Protein AF-A0A969GDF9-F1 (afdb_monomer_lite)

Structure (mmCIF, N/CA/C/O backbone):
data_AF-A0A969GDF9-F1
#
_entry.id   AF-A0A969GDF9-F1
#
loop_
_atom_site.group_PDB
_atom_site.id
_atom_site.type_symbol
_atom_site.label_atom_id
_atom_site.label_alt_id
_atom_site.label_comp_id
_atom_site.label_asym_id
_atom_site.label_entity_id
_atom_site.label_seq_id
_atom_site.pdbx_PDB_ins_code
_atom_site.Cartn_x
_atom_site.Cartn_y
_atom_site.Cartn_z
_atom_site.occupancy
_atom_site.B_iso_or_equiv
_atom_site.auth_seq_id
_atom_site.auth_comp_id
_atom_site.auth_asym_id
_atom_site.auth_atom_id
_atom_site.pdbx_PDB_model_num
ATOM 1 N N . MET A 1 1 ? -16.490 9.695 83.766 1.00 38.41 1 MET A N 1
ATOM 2 C CA . MET A 1 1 ? -15.112 9.305 83.399 1.00 38.41 1 MET A CA 1
ATOM 3 C C . MET A 1 1 ? -14.677 10.213 82.264 1.00 38.41 1 MET A C 1
ATOM 5 O O . MET A 1 1 ? -15.270 10.145 81.198 1.00 38.41 1 MET A O 1
ATOM 9 N N . ILE A 1 2 ? -13.749 11.129 82.536 1.00 43.16 2 ILE A N 1
ATOM 10 C CA . ILE A 1 2 ? -13.215 12.086 81.559 1.00 43.16 2 ILE A CA 1
ATOM 11 C C . ILE A 1 2 ? -12.011 11.405 80.900 1.00 43.16 2 ILE A C 1
ATOM 13 O O . ILE A 1 2 ? -11.045 11.082 81.587 1.00 43.16 2 ILE A O 1
ATOM 17 N N . GLN A 1 3 ? -12.114 11.105 79.606 1.00 41.00 3 GLN A N 1
ATOM 18 C CA . GLN A 1 3 ? -11.019 10.562 78.798 1.00 41.00 3 GLN A CA 1
ATOM 19 C C . GLN A 1 3 ? -10.090 11.714 78.377 1.00 41.00 3 GLN A C 1
ATOM 21 O O . GLN A 1 3 ? -10.598 12.749 77.939 1.00 41.00 3 GLN A O 1
ATOM 26 N N . PRO A 1 4 ? -8.759 11.576 78.508 1.00 47.50 4 PRO A N 1
ATOM 27 C CA . PRO A 1 4 ? -7.824 12.619 78.110 1.00 47.50 4 PRO A CA 1
ATOM 28 C C . PRO A 1 4 ? -7.712 12.682 76.580 1.00 47.50 4 PRO A C 1
ATOM 30 O O . PRO A 1 4 ? -7.493 11.668 75.916 1.00 47.50 4 PRO A O 1
ATOM 33 N N . GLU A 1 5 ? -7.850 13.884 76.019 1.00 49.06 5 GLU A N 1
ATOM 34 C CA . GLU A 1 5 ? -7.567 14.149 74.607 1.00 49.06 5 GLU A CA 1
ATOM 35 C C . GLU A 1 5 ? -6.077 13.876 74.332 1.00 49.06 5 GLU A C 1
ATOM 37 O O . GLU A 1 5 ? -5.192 14.432 74.989 1.00 49.06 5 GLU A O 1
ATOM 42 N N . ASN A 1 6 ? -5.769 13.001 73.373 1.00 48.66 6 ASN A N 1
ATOM 43 C CA . ASN A 1 6 ? -4.399 12.853 72.897 1.00 48.66 6 ASN A CA 1
ATOM 44 C C . ASN A 1 6 ? -4.116 14.012 71.924 1.00 48.66 6 ASN A C 1
ATOM 46 O O . ASN A 1 6 ? -4.768 14.164 70.892 1.00 48.66 6 ASN A O 1
ATOM 50 N N . LYS A 1 7 ? -3.149 14.861 72.271 1.00 50.88 7 LYS A N 1
ATOM 51 C CA . LYS A 1 7 ? -2.526 15.827 71.360 1.00 50.88 7 LYS A CA 1
ATOM 52 C C . LYS A 1 7 ? -1.247 15.200 70.807 1.00 50.88 7 LYS A C 1
ATOM 54 O O . LYS A 1 7 ? -0.157 15.556 71.233 1.00 50.88 7 LYS A O 1
ATOM 59 N N . SER A 1 8 ? -1.366 14.217 69.910 1.00 53.34 8 SER A N 1
ATOM 60 C CA . SER A 1 8 ? -0.190 13.547 69.315 1.00 53.34 8 SER A CA 1
ATOM 61 C C . SER A 1 8 ? -0.180 13.530 67.774 1.00 53.34 8 SER A C 1
ATOM 63 O O . SER A 1 8 ? 0.875 13.372 67.161 1.00 53.34 8 SER A O 1
ATOM 65 N N . GLY A 1 9 ? -1.316 13.797 67.115 1.00 52.69 9 GLY A N 1
ATOM 66 C CA . GLY A 1 9 ? -1.404 13.832 65.643 1.00 52.69 9 GLY A CA 1
ATOM 67 C C . GLY A 1 9 ? -0.954 15.145 64.983 1.00 52.69 9 GLY A C 1
ATOM 68 O O . GLY A 1 9 ? -0.494 15.136 63.841 1.00 52.69 9 GLY A O 1
ATOM 69 N N . ALA A 1 10 ? -1.045 16.277 65.690 1.00 55.59 10 ALA A N 1
ATOM 70 C CA . ALA A 1 10 ? -0.772 17.600 65.116 1.00 55.59 10 ALA A CA 1
ATOM 71 C C . ALA A 1 10 ? 0.733 17.887 64.932 1.00 55.59 10 ALA A C 1
ATOM 73 O O . ALA A 1 10 ? 1.132 18.500 63.945 1.00 55.59 10 ALA A O 1
ATOM 74 N N . THR A 1 11 ? 1.581 17.400 65.840 1.00 61.00 11 THR A N 1
ATOM 75 C CA . THR A 1 11 ? 3.044 17.562 65.774 1.00 61.00 11 THR A CA 1
ATOM 76 C C . THR A 1 11 ? 3.678 16.646 64.730 1.00 61.00 11 THR A C 1
ATOM 78 O O . THR A 1 11 ? 4.505 17.101 63.946 1.00 61.00 11 THR A O 1
ATOM 81 N N . THR A 1 12 ? 3.243 15.387 64.645 1.00 62.44 12 THR A N 1
ATOM 82 C CA . THR A 1 12 ? 3.750 14.414 63.658 1.00 62.44 12 THR A CA 1
ATOM 83 C C . THR A 1 12 ? 3.398 14.817 62.222 1.00 62.44 12 THR A C 1
ATOM 85 O O . THR A 1 12 ? 4.244 14.748 61.334 1.00 62.44 12 THR A O 1
ATOM 88 N N . THR A 1 13 ? 2.182 15.327 61.997 1.00 69.75 13 THR A N 1
ATOM 89 C CA . THR A 1 13 ? 1.747 15.820 60.678 1.00 69.75 13 THR A CA 1
ATOM 90 C C . THR A 1 13 ? 2.538 17.060 60.245 1.00 69.75 13 THR A C 1
ATOM 92 O O . THR A 1 13 ? 2.958 17.149 59.093 1.00 69.75 13 THR A O 1
ATOM 95 N N . GLY A 1 14 ? 2.818 17.985 61.172 1.00 73.75 14 GLY A N 1
ATOM 96 C CA . GLY A 1 14 ? 3.661 19.155 60.898 1.00 73.75 14 GLY A CA 1
ATOM 97 C C . GLY A 1 14 ? 5.105 18.788 60.536 1.00 73.75 14 GLY A C 1
ATOM 98 O O . GLY A 1 14 ? 5.677 19.382 59.624 1.00 73.75 14 GLY A O 1
ATOM 99 N N . ILE A 1 15 ? 5.673 17.767 61.188 1.00 79.62 15 ILE A N 1
ATOM 100 C CA . ILE A 1 15 ? 7.020 17.261 60.879 1.00 79.62 15 ILE A CA 1
ATOM 101 C C . ILE A 1 15 ? 7.059 16.637 59.478 1.00 79.62 15 ILE A C 1
ATOM 103 O O . ILE A 1 15 ? 7.968 16.939 58.710 1.00 79.62 15 ILE A O 1
ATOM 107 N N . ILE A 1 16 ? 6.066 15.821 59.109 1.00 80.50 16 ILE A N 1
ATOM 108 C CA . ILE A 1 16 ? 6.015 15.175 57.786 1.00 80.50 16 ILE A CA 1
ATOM 109 C C . ILE A 1 16 ? 5.912 16.222 56.670 1.00 80.50 16 ILE A C 1
ATOM 111 O O . ILE A 1 16 ? 6.659 16.144 55.698 1.00 80.50 16 ILE A O 1
ATOM 115 N N . ILE A 1 17 ? 5.048 17.230 56.824 1.00 82.94 17 ILE A N 1
ATOM 116 C CA . ILE A 1 17 ? 4.904 18.317 55.842 1.00 82.94 17 ILE A CA 1
ATOM 117 C C . ILE A 1 17 ? 6.200 19.132 55.739 1.00 82.94 17 ILE A C 1
ATOM 119 O O . ILE A 1 17 ? 6.632 19.452 54.632 1.00 82.94 17 ILE A O 1
ATOM 123 N N . GLY A 1 18 ? 6.854 19.416 56.870 1.00 83.50 18 GLY A N 1
ATOM 124 C CA . GLY A 1 18 ? 8.144 20.107 56.893 1.00 83.50 18 GLY A CA 1
ATOM 125 C C . GLY A 1 18 ? 9.244 19.335 56.159 1.00 83.50 18 GLY A C 1
ATOM 126 O O . GLY A 1 18 ? 9.974 19.918 55.360 1.00 83.50 18 GLY A O 1
ATOM 127 N N . VAL A 1 19 ? 9.326 18.017 56.364 1.00 86.94 19 VAL A N 1
ATOM 128 C CA . VAL A 1 19 ? 10.293 17.148 55.672 1.00 86.94 19 VAL A CA 1
ATOM 129 C C . VAL A 1 19 ? 9.993 17.067 54.174 1.00 86.94 19 VAL A C 1
ATOM 131 O O . VAL A 1 19 ? 10.916 17.155 53.369 1.00 86.94 19 VAL A O 1
ATOM 134 N N . LEU A 1 20 ? 8.720 16.959 53.781 1.00 86.81 20 LEU A N 1
ATOM 135 C CA . LEU A 1 20 ? 8.323 16.879 52.371 1.00 86.81 20 LEU A CA 1
ATOM 136 C C . LEU A 1 20 ? 8.603 18.191 51.619 1.00 86.81 20 LEU A C 1
ATOM 138 O O . LEU A 1 20 ? 9.094 18.171 50.490 1.00 86.81 20 LEU A O 1
ATOM 142 N N . ALA A 1 21 ? 8.344 19.335 52.261 1.00 86.62 21 ALA A N 1
ATOM 143 C CA . ALA A 1 21 ? 8.657 20.653 51.715 1.00 86.62 21 ALA A CA 1
ATOM 144 C C . ALA A 1 21 ? 10.172 20.866 51.574 1.00 86.62 21 ALA A C 1
ATOM 146 O O . ALA A 1 21 ? 10.637 21.381 50.557 1.00 86.62 21 ALA A O 1
ATOM 147 N N . LEU A 1 22 ? 10.953 20.415 52.560 1.00 88.19 22 LEU A N 1
ATOM 148 C CA . LEU A 1 22 ? 12.411 20.501 52.523 1.00 88.19 22 LEU A CA 1
ATOM 149 C C . LEU A 1 22 ? 13.003 19.593 51.435 1.00 88.19 22 LEU A C 1
ATOM 151 O O . LEU A 1 22 ? 13.878 20.034 50.694 1.00 88.19 22 LEU A O 1
ATOM 155 N N . LEU A 1 23 ? 12.477 18.374 51.272 1.00 89.81 23 LEU A N 1
ATOM 156 C CA . LEU A 1 23 ? 12.858 17.461 50.189 1.00 89.81 23 LEU A CA 1
ATOM 157 C C . LEU A 1 23 ? 12.582 18.084 48.811 1.00 89.81 23 LEU A C 1
ATOM 159 O O . LEU A 1 23 ? 13.445 18.056 47.938 1.00 89.81 23 LEU A O 1
ATOM 163 N N . CYS A 1 24 ? 11.411 18.704 48.638 1.00 88.19 24 CYS A N 1
ATOM 164 C CA . CYS A 1 24 ? 11.040 19.388 47.401 1.00 88.19 24 CYS A CA 1
ATOM 165 C C . CYS A 1 24 ? 12.004 20.543 47.075 1.00 88.19 24 CYS A C 1
ATOM 167 O O . CYS A 1 24 ? 12.513 20.626 45.957 1.00 88.19 24 CYS A O 1
ATOM 169 N N . CYS A 1 25 ? 12.341 21.380 48.065 1.00 85.94 25 CYS A N 1
ATOM 170 C CA . CYS A 1 25 ? 13.329 22.450 47.896 1.00 85.94 25 CYS A CA 1
ATOM 171 C C . CYS A 1 25 ? 14.707 21.916 47.482 1.00 85.94 25 CYS A C 1
ATOM 173 O O . CYS A 1 25 ? 15.340 22.480 46.590 1.00 85.94 25 CYS A O 1
ATOM 175 N N . VAL A 1 26 ? 15.164 20.815 48.084 1.00 90.62 26 VAL A N 1
ATOM 176 C CA . VAL A 1 26 ? 16.453 20.200 47.732 1.00 90.62 26 VAL A CA 1
ATOM 177 C C . VAL A 1 26 ? 16.438 19.664 46.296 1.00 90.62 26 VAL A C 1
ATOM 179 O O . VAL A 1 26 ? 17.403 19.875 45.563 1.00 90.62 26 VAL A O 1
ATOM 182 N N . CYS A 1 27 ? 15.340 19.044 45.851 1.00 88.12 27 CYS A N 1
ATOM 183 C CA . CYS A 1 27 ? 15.199 18.568 44.4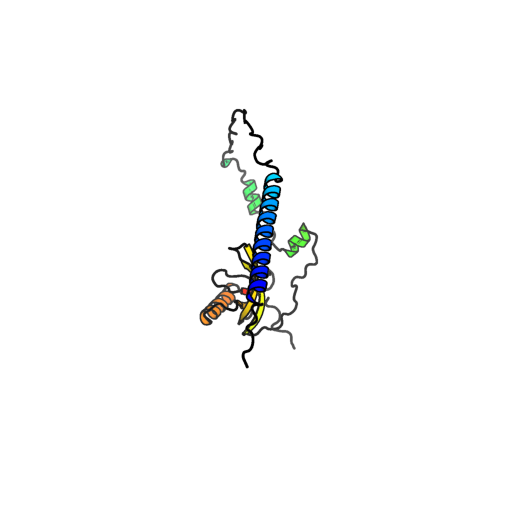72 1.00 88.12 27 CYS A CA 1
ATOM 184 C C . CYS A 1 27 ? 15.237 19.712 43.446 1.00 88.12 27 CYS A C 1
ATOM 186 O O . CYS A 1 27 ? 15.916 19.593 42.428 1.00 88.12 27 CYS A O 1
ATOM 188 N N . VAL A 1 28 ? 14.559 20.833 43.720 1.00 90.31 28 VAL A N 1
ATOM 189 C CA . VAL A 1 28 ? 14.556 22.003 42.823 1.00 90.31 28 VAL A CA 1
ATOM 190 C C . VAL A 1 28 ? 15.956 22.612 42.708 1.00 90.31 28 VAL A C 1
ATOM 192 O O . VAL A 1 28 ? 16.403 22.922 41.604 1.00 90.31 28 VAL A O 1
ATOM 195 N N . ILE A 1 29 ? 16.684 22.724 43.824 1.00 91.19 29 ILE A N 1
ATOM 196 C CA . ILE A 1 29 ? 18.057 23.248 43.830 1.00 91.19 29 ILE A CA 1
ATOM 197 C C . ILE A 1 29 ? 19.008 22.304 43.079 1.00 91.19 29 ILE A C 1
ATOM 199 O O . ILE A 1 29 ? 19.836 22.772 42.300 1.00 91.19 29 ILE A O 1
ATOM 203 N N . ALA A 1 30 ? 18.872 20.986 43.259 1.00 90.12 30 ALA A N 1
ATOM 204 C CA . ALA A 1 30 ? 19.706 20.000 42.573 1.00 90.12 30 ALA A CA 1
ATOM 205 C C . ALA A 1 30 ? 19.499 20.016 41.050 1.00 90.12 30 ALA A C 1
ATOM 207 O O . ALA A 1 30 ? 20.474 20.004 40.299 1.00 90.12 30 ALA A O 1
ATOM 208 N N . LEU A 1 31 ? 18.246 20.100 40.588 1.00 91.38 31 LEU A N 1
ATOM 209 C CA . LEU A 1 31 ? 17.929 20.208 39.160 1.00 91.38 31 LEU A CA 1
ATOM 210 C C . LEU A 1 31 ? 18.413 21.537 38.566 1.00 91.38 31 LEU A C 1
ATOM 212 O O . LEU A 1 31 ? 18.965 21.547 37.467 1.00 91.38 31 LEU A O 1
ATOM 216 N N . GLY A 1 32 ? 18.274 22.643 39.305 1.00 89.25 32 GLY A N 1
ATOM 217 C CA . GLY A 1 32 ? 18.794 23.950 38.895 1.00 89.25 32 GLY A CA 1
ATOM 218 C C . GLY A 1 32 ? 20.320 23.967 38.776 1.00 89.25 32 GLY A C 1
ATOM 219 O O . GLY A 1 32 ? 20.854 24.446 37.777 1.00 89.25 32 GLY A O 1
ATOM 220 N N . ALA A 1 33 ? 21.027 23.383 39.748 1.00 89.50 33 ALA A N 1
ATOM 221 C CA . ALA A 1 33 ? 22.481 23.255 39.708 1.00 89.50 33 ALA A CA 1
ATOM 222 C C . ALA A 1 33 ? 22.939 22.349 38.554 1.00 89.50 33 ALA A C 1
ATOM 224 O O . ALA A 1 33 ? 23.843 22.724 37.813 1.00 89.50 33 ALA A O 1
ATOM 225 N N . ALA A 1 34 ? 22.285 21.201 38.343 1.00 87.56 34 ALA A N 1
ATOM 226 C CA . ALA A 1 34 ? 22.601 20.297 37.237 1.00 87.56 34 ALA A CA 1
ATOM 227 C C . ALA A 1 34 ? 22.385 20.956 35.862 1.00 87.56 34 ALA A C 1
ATOM 229 O O . ALA A 1 34 ? 23.242 20.842 34.987 1.00 87.56 34 ALA A O 1
ATOM 230 N N . GLY A 1 35 ? 21.283 21.696 35.688 1.00 87.44 35 GLY A N 1
ATOM 231 C CA . GLY A 1 35 ? 21.009 22.455 34.466 1.00 87.44 35 GLY A CA 1
ATOM 232 C C . GLY A 1 35 ? 22.012 23.588 34.226 1.00 87.44 35 GLY A C 1
ATOM 233 O O . GLY A 1 35 ? 22.454 23.782 33.096 1.00 87.44 35 GLY A O 1
ATOM 234 N N . TYR A 1 36 ? 22.429 24.294 35.283 1.00 87.50 36 TYR A N 1
ATOM 235 C CA . TYR A 1 36 ? 23.453 25.338 35.188 1.00 87.50 36 TYR A CA 1
ATOM 236 C C . TYR A 1 36 ? 24.818 24.766 34.791 1.00 87.50 36 TYR A C 1
ATOM 238 O O . TYR A 1 36 ? 25.464 25.297 33.890 1.00 87.50 36 TYR A O 1
ATOM 246 N N . ILE A 1 37 ? 25.229 23.646 35.398 1.00 86.06 37 ILE A N 1
ATOM 247 C CA . ILE A 1 37 ? 26.464 22.955 35.013 1.00 86.06 37 ILE A CA 1
ATOM 248 C C . ILE A 1 37 ? 26.387 22.524 33.547 1.00 86.06 37 ILE A C 1
ATOM 250 O O . ILE A 1 37 ? 27.295 22.854 32.788 1.00 86.06 37 ILE A O 1
ATOM 254 N N . PHE A 1 38 ? 25.280 21.904 33.120 1.00 83.69 38 PHE A N 1
ATOM 255 C CA . PHE A 1 38 ? 25.080 21.504 31.726 1.00 83.69 38 PHE A CA 1
ATOM 256 C C . PHE A 1 38 ? 25.201 22.691 30.760 1.00 83.69 38 PHE A C 1
ATOM 258 O O . PHE A 1 38 ? 25.940 22.603 29.785 1.00 83.69 38 PHE A O 1
ATOM 265 N N . TYR A 1 39 ? 24.568 23.827 31.074 1.00 79.88 39 TYR A N 1
ATOM 266 C CA . TYR A 1 39 ? 24.667 25.058 30.283 1.00 79.88 39 TYR A CA 1
ATOM 267 C C . TYR A 1 39 ? 26.110 25.569 30.163 1.00 79.88 39 TYR A C 1
ATOM 269 O O . TYR A 1 39 ? 26.531 25.960 29.079 1.00 79.88 39 TYR A O 1
ATOM 277 N N . THR A 1 40 ? 26.889 25.527 31.248 1.00 78.75 40 THR A N 1
ATOM 278 C CA . THR A 1 40 ? 28.294 25.971 31.226 1.00 78.75 40 THR A CA 1
ATOM 279 C C . THR A 1 40 ? 29.248 24.991 30.539 1.00 78.75 40 THR A C 1
ATOM 281 O O . THR A 1 40 ? 30.328 25.398 30.121 1.00 78.75 40 THR A O 1
ATOM 284 N N . THR A 1 41 ? 28.875 23.712 30.418 1.00 72.69 41 THR A N 1
ATOM 285 C CA . THR A 1 41 ? 29.701 22.675 29.777 1.00 72.69 41 THR A CA 1
ATOM 286 C C . THR A 1 41 ? 29.419 22.485 28.289 1.00 72.69 41 THR A C 1
ATOM 288 O O . THR A 1 41 ? 30.169 21.759 27.642 1.00 72.69 41 THR A O 1
ATOM 291 N N . ILE A 1 42 ? 28.368 23.101 27.732 1.00 69.50 42 ILE A N 1
ATOM 292 C CA . ILE A 1 42 ? 28.157 23.108 26.278 1.00 69.50 42 ILE A CA 1
ATOM 293 C C . ILE A 1 42 ? 29.236 24.011 25.658 1.00 69.50 42 ILE A C 1
ATOM 295 O O . ILE A 1 42 ? 29.256 25.209 25.946 1.00 69.50 42 ILE A O 1
ATOM 299 N N . PRO A 1 43 ? 30.127 23.480 24.801 1.00 62.94 43 PRO A N 1
ATOM 300 C CA . PRO A 1 43 ? 31.089 24.296 24.078 1.00 62.94 43 PRO A CA 1
ATOM 301 C C . PRO A 1 43 ? 30.330 25.253 23.159 1.00 62.94 43 PRO A C 1
ATOM 303 O O . PRO A 1 43 ? 29.581 24.830 22.278 1.00 62.94 43 PRO A O 1
ATOM 306 N N . SER A 1 44 ? 30.508 26.557 23.347 1.00 61.28 44 SER A N 1
ATOM 307 C CA . SER A 1 44 ? 30.002 27.585 22.436 1.00 61.28 44 SER A CA 1
ATOM 308 C C . SER A 1 44 ? 30.873 27.674 21.174 1.00 61.28 44 SER A C 1
ATOM 310 O O . SER A 1 44 ? 31.350 28.745 20.815 1.00 61.28 44 SER A O 1
ATOM 312 N N . ASP A 1 45 ? 31.093 26.546 20.496 1.00 56.69 45 ASP A N 1
ATOM 313 C CA . ASP A 1 45 ? 31.903 26.467 19.269 1.00 56.69 45 ASP A CA 1
ATOM 314 C C . ASP A 1 45 ? 31.140 26.938 18.015 1.00 56.69 45 ASP A C 1
ATOM 316 O O . ASP A 1 45 ? 31.685 26.960 16.916 1.00 56.69 45 ASP A O 1
ATOM 320 N N . ILE A 1 46 ? 29.880 27.368 18.157 1.00 55.94 46 ILE A N 1
ATOM 321 C CA . ILE A 1 46 ? 29.034 27.801 17.028 1.00 55.94 46 ILE A CA 1
ATOM 322 C C . ILE A 1 46 ? 29.241 29.292 16.681 1.00 55.94 46 ILE A C 1
ATOM 324 O O . ILE A 1 46 ? 28.821 29.748 15.621 1.00 55.94 46 ILE A O 1
ATOM 328 N N . THR A 1 47 ? 29.915 30.083 17.524 1.00 55.41 47 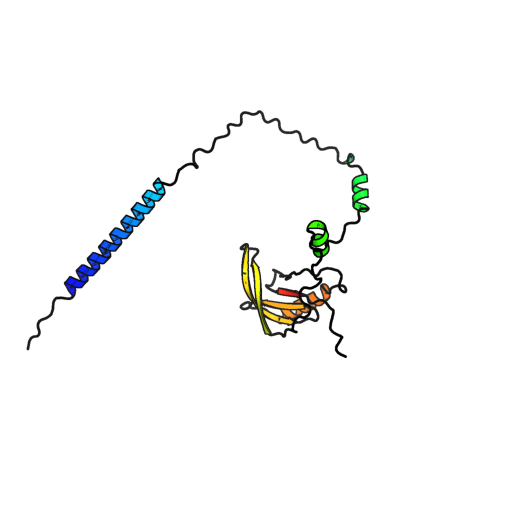THR A N 1
ATOM 329 C CA . THR A 1 47 ? 30.119 31.527 17.277 1.00 55.41 47 THR A CA 1
ATOM 330 C C . THR A 1 47 ? 31.418 31.879 16.552 1.00 55.41 47 THR A C 1
ATOM 332 O O . THR A 1 47 ? 31.577 33.027 16.149 1.00 55.41 47 THR A O 1
ATOM 335 N N . ASN A 1 48 ? 32.316 30.917 16.315 1.00 61.06 48 ASN A N 1
ATOM 336 C CA . ASN A 1 48 ? 33.537 31.117 15.524 1.00 61.06 48 ASN A CA 1
ATOM 337 C C . ASN A 1 48 ? 33.458 30.388 14.178 1.00 61.06 48 ASN A C 1
ATOM 339 O O . ASN A 1 48 ? 34.352 29.628 13.808 1.00 61.06 48 ASN A O 1
ATOM 343 N N . LEU A 1 49 ? 32.380 30.620 13.427 1.00 64.94 49 LEU A N 1
ATOM 344 C CA . LEU A 1 49 ? 32.380 30.278 12.009 1.00 64.94 49 LEU A CA 1
ATOM 345 C C . LEU A 1 49 ? 33.435 31.151 11.312 1.00 64.94 49 LEU A C 1
ATOM 347 O O . LEU A 1 49 ? 33.431 32.369 11.516 1.00 64.94 49 LEU A O 1
ATOM 351 N N . PRO A 1 50 ? 34.342 30.577 10.504 1.00 63.53 50 PRO A N 1
ATOM 352 C CA . PRO A 1 50 ? 35.239 31.381 9.695 1.00 63.53 50 PRO A CA 1
ATOM 353 C C . PRO A 1 50 ? 34.392 32.259 8.772 1.00 63.53 50 PRO A C 1
ATOM 355 O O . PRO A 1 50 ? 33.651 31.767 7.921 1.00 63.53 50 PRO A O 1
ATOM 358 N N . VAL A 1 51 ? 34.486 33.573 8.960 1.00 62.97 51 VAL A N 1
ATOM 359 C CA . VAL A 1 51 ? 33.976 34.535 7.988 1.00 62.97 51 VAL A CA 1
ATOM 360 C C . VAL A 1 51 ? 34.895 34.436 6.777 1.00 62.97 51 VAL A C 1
ATOM 362 O O . VAL A 1 51 ? 36.055 34.845 6.830 1.00 62.97 51 VAL A O 1
ATOM 365 N N . PHE A 1 52 ? 34.396 33.839 5.698 1.00 60.12 52 PHE A N 1
ATOM 366 C CA . PHE A 1 52 ? 35.060 33.884 4.404 1.00 60.12 52 PHE A CA 1
ATOM 367 C C . PHE A 1 52 ? 34.964 35.316 3.875 1.00 60.12 52 PHE A C 1
ATOM 369 O O . PHE A 1 52 ? 33.932 35.732 3.356 1.00 60.12 52 PHE A O 1
ATOM 376 N N . THR A 1 53 ? 36.029 36.095 4.043 1.00 62.56 53 THR A N 1
ATOM 377 C CA . THR A 1 53 ? 36.171 37.376 3.349 1.00 62.56 53 THR A CA 1
ATOM 378 C C . THR A 1 53 ? 36.542 37.081 1.898 1.00 62.56 53 THR A C 1
ATOM 380 O O . THR A 1 53 ? 37.717 36.929 1.561 1.00 62.56 53 THR A O 1
ATOM 383 N N . GLU A 1 54 ? 35.532 36.949 1.042 1.00 63.06 54 GLU A N 1
ATOM 384 C CA . GLU A 1 54 ? 35.694 36.785 -0.401 1.00 63.06 54 GLU A CA 1
ATOM 385 C C . GLU A 1 54 ? 36.327 38.057 -0.985 1.00 63.06 54 GLU A C 1
ATOM 387 O O . GLU A 1 54 ? 35.703 39.112 -1.070 1.00 63.06 54 GLU A O 1
ATOM 392 N N . THR A 1 55 ? 37.617 37.973 -1.316 1.00 63.91 55 THR A N 1
ATOM 393 C CA . THR A 1 55 ? 38.363 39.032 -2.015 1.00 63.91 55 THR A CA 1
ATOM 394 C C . THR A 1 55 ? 38.765 38.525 -3.396 1.00 63.91 55 THR A C 1
ATOM 396 O O . THR A 1 55 ? 39.938 38.552 -3.761 1.00 63.91 55 THR A O 1
ATOM 399 N N . GLU A 1 56 ? 37.802 38.008 -4.156 1.00 68.06 56 GLU A N 1
ATOM 400 C CA . GLU A 1 56 ? 38.014 37.616 -5.548 1.00 68.06 56 GLU A CA 1
ATOM 401 C C . GLU A 1 56 ? 37.090 38.456 -6.442 1.00 68.06 56 GLU A C 1
ATOM 403 O O . GLU A 1 56 ? 35.907 38.603 -6.130 1.00 68.06 56 GLU A O 1
ATOM 408 N N . PRO A 1 57 ? 37.602 39.101 -7.507 1.00 63.00 57 PRO A N 1
ATOM 409 C CA . PRO A 1 57 ? 36.745 39.829 -8.427 1.00 63.00 57 PRO A CA 1
ATOM 410 C C . PRO A 1 57 ? 35.766 38.848 -9.076 1.00 63.00 57 PRO A C 1
ATOM 412 O O . PRO A 1 57 ? 36.183 37.875 -9.698 1.00 63.00 57 PRO A O 1
ATOM 415 N N . THR A 1 58 ? 34.467 39.129 -8.951 1.00 67.25 58 THR A N 1
ATOM 416 C CA . THR A 1 58 ? 33.390 38.434 -9.662 1.00 67.25 58 THR A CA 1
ATOM 417 C C . THR A 1 58 ? 33.616 38.547 -11.168 1.00 67.25 58 THR A C 1
ATOM 419 O O . THR A 1 58 ? 33.182 39.502 -11.812 1.00 67.25 58 THR A O 1
ATOM 422 N N . VAL A 1 59 ? 34.307 37.568 -11.747 1.00 68.75 59 VAL A N 1
ATOM 423 C CA . VAL A 1 59 ? 34.177 37.272 -13.169 1.00 68.75 59 VAL A CA 1
ATOM 424 C C . VAL A 1 59 ? 32.904 36.449 -13.281 1.00 68.75 59 VAL A C 1
ATOM 426 O O . VAL A 1 59 ? 32.902 35.249 -13.017 1.00 68.75 59 VAL A O 1
ATOM 429 N N . GLU A 1 60 ? 31.795 37.122 -13.579 1.00 73.31 60 GLU A N 1
ATOM 430 C CA . GLU A 1 60 ? 30.542 36.445 -13.894 1.00 73.31 60 GLU A CA 1
ATOM 431 C C . GLU A 1 60 ? 30.808 35.505 -15.080 1.00 73.31 60 GLU A C 1
ATOM 433 O O . GLU A 1 60 ? 31.292 35.966 -16.120 1.00 73.31 60 GLU A O 1
ATOM 438 N N . PRO A 1 61 ? 30.584 34.186 -14.941 1.00 68.38 61 PRO A N 1
ATOM 439 C CA . PRO A 1 61 ? 30.770 33.278 -16.055 1.00 68.38 61 PRO A CA 1
ATOM 440 C C . PRO A 1 61 ? 29.757 33.653 -17.135 1.00 68.38 61 PRO A C 1
ATOM 442 O O . PRO A 1 61 ? 28.552 33.472 -16.967 1.00 68.38 61 PRO A O 1
ATOM 445 N N . GLU A 1 62 ? 30.244 34.181 -18.256 1.00 74.56 62 GLU A N 1
ATOM 446 C CA . GLU A 1 62 ? 29.408 34.408 -19.426 1.00 74.56 62 GLU A CA 1
ATOM 447 C C . GLU A 1 62 ? 28.913 33.043 -19.924 1.00 74.56 62 GLU A C 1
ATOM 449 O O . GLU A 1 62 ? 29.675 32.222 -20.443 1.00 74.56 62 GLU A O 1
ATOM 454 N N . ILE A 1 63 ? 27.622 32.763 -19.718 1.00 73.19 63 ILE A N 1
ATOM 455 C CA . ILE A 1 63 ? 26.988 31.544 -20.218 1.00 73.19 63 ILE A CA 1
ATOM 456 C C . ILE A 1 63 ? 26.844 31.685 -21.735 1.00 73.19 63 ILE A C 1
ATOM 458 O O . ILE A 1 63 ? 25.836 32.183 -22.242 1.00 73.19 63 ILE A O 1
ATOM 462 N N . ILE A 1 64 ? 27.848 31.212 -22.472 1.00 74.69 64 ILE A N 1
ATOM 463 C CA . ILE A 1 64 ? 27.777 31.077 -23.927 1.00 74.69 64 ILE A CA 1
ATOM 464 C C . ILE A 1 64 ? 26.779 29.958 -24.244 1.00 74.69 64 ILE A C 1
ATOM 466 O O . ILE A 1 64 ? 27.111 28.772 -24.253 1.00 74.69 64 ILE A O 1
ATOM 470 N N . ARG A 1 65 ? 25.521 30.330 -24.499 1.00 69.00 65 ARG A N 1
ATOM 471 C CA . ARG A 1 65 ? 24.532 29.416 -25.078 1.00 69.00 65 ARG A CA 1
ATOM 472 C C . ARG A 1 65 ? 24.764 29.359 -26.581 1.00 69.00 65 ARG A C 1
ATOM 474 O O . ARG A 1 65 ? 24.596 30.363 -27.269 1.00 69.00 65 ARG A O 1
ATOM 481 N N . LEU A 1 66 ? 25.139 28.184 -27.082 1.00 69.38 66 LEU A N 1
ATOM 482 C CA . LEU A 1 66 ? 25.155 27.930 -28.518 1.00 69.38 66 LEU A CA 1
ATOM 483 C C . LEU A 1 66 ? 23.760 28.230 -29.108 1.00 69.38 66 LEU A C 1
ATOM 485 O O . LEU A 1 66 ? 22.754 27.937 -28.451 1.00 69.38 66 LEU A O 1
ATOM 489 N N . PRO A 1 67 ? 23.670 28.811 -30.320 1.00 71.12 67 PRO A N 1
ATOM 490 C CA . PRO A 1 67 ? 22.396 28.997 -31.007 1.00 71.12 67 PRO A CA 1
ATOM 491 C C . PRO A 1 67 ? 21.642 27.664 -31.093 1.00 71.12 67 PRO A C 1
ATOM 493 O O . PRO A 1 67 ? 22.256 26.634 -31.381 1.00 71.12 67 PRO A O 1
ATOM 496 N N . VAL A 1 68 ? 20.324 27.676 -30.865 1.00 62.06 68 VAL A N 1
ATOM 497 C CA . VAL A 1 68 ? 19.469 26.470 -30.911 1.00 62.06 68 VAL A CA 1
ATOM 498 C C . VAL A 1 68 ? 19.585 25.740 -32.263 1.00 62.06 68 VAL A C 1
ATOM 500 O O . VAL A 1 68 ? 19.476 24.522 -32.319 1.00 62.06 68 VAL A O 1
ATOM 503 N N . ASP A 1 69 ? 19.938 26.441 -33.339 1.00 59.81 69 ASP A N 1
ATOM 504 C CA . ASP A 1 69 ? 20.147 25.848 -34.668 1.00 59.81 69 ASP A CA 1
ATOM 505 C C . ASP A 1 69 ? 21.440 25.016 -34.813 1.00 59.81 69 ASP A C 1
ATOM 507 O O . ASP A 1 69 ? 21.696 24.454 -35.874 1.00 59.81 69 ASP A O 1
ATOM 511 N N . SER A 1 70 ? 22.270 24.910 -33.766 1.00 58.59 70 SER A N 1
ATOM 512 C CA . SER A 1 70 ? 23.474 24.060 -33.762 1.00 58.59 70 SER A CA 1
ATOM 513 C C . SER A 1 70 ? 23.230 22.633 -33.250 1.00 58.59 70 SER A C 1
ATOM 515 O O . SER A 1 70 ? 24.146 21.806 -33.276 1.00 58.59 70 SER A O 1
ATOM 517 N N . PHE A 1 71 ? 22.006 22.306 -32.814 1.00 60.88 71 PHE A N 1
ATOM 518 C CA . PHE A 1 71 ? 21.637 20.930 -32.494 1.00 60.88 71 PHE A CA 1
ATOM 519 C C . PHE A 1 71 ? 21.428 20.152 -33.793 1.00 60.88 71 PHE A C 1
ATOM 521 O O . PHE A 1 71 ? 20.502 20.401 -34.558 1.00 60.88 71 PHE A O 1
ATOM 528 N N . SER A 1 72 ? 22.315 19.194 -34.043 1.00 65.88 72 SER A N 1
ATOM 529 C CA . SER A 1 72 ? 22.183 18.272 -35.163 1.00 65.88 72 SER A CA 1
ATOM 530 C C . SER A 1 72 ? 20.877 17.468 -35.048 1.00 65.88 72 SER A C 1
ATOM 532 O O . SER A 1 72 ? 20.607 16.874 -33.999 1.00 65.88 72 SER A O 1
ATOM 534 N N . ASN A 1 73 ? 20.089 17.395 -36.129 1.00 73.38 73 ASN A N 1
ATOM 535 C CA . ASN A 1 73 ? 18.866 16.573 -36.214 1.00 73.38 73 ASN A CA 1
ATOM 536 C C . ASN A 1 73 ? 19.118 15.077 -35.932 1.00 73.38 73 ASN A C 1
ATOM 538 O O . ASN A 1 73 ? 18.175 14.326 -35.684 1.00 73.38 73 ASN A O 1
ATOM 542 N N . GLU A 1 74 ? 20.384 14.661 -35.925 1.00 78.88 74 GLU A N 1
ATOM 543 C CA . GLU A 1 74 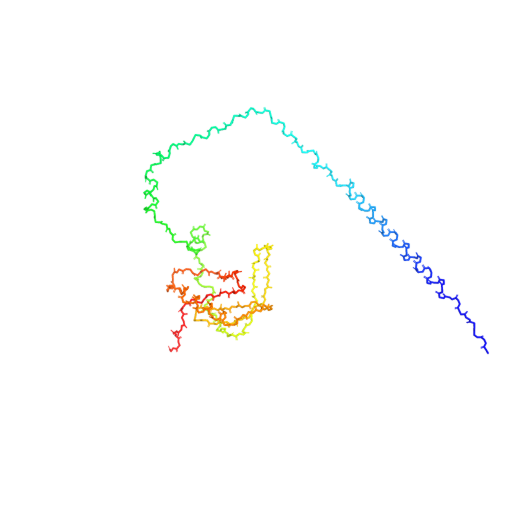? 20.860 13.324 -35.572 1.00 78.88 74 GLU A CA 1
ATOM 544 C C . GLU A 1 74 ? 20.391 12.883 -34.178 1.00 78.88 74 GLU A C 1
ATOM 546 O O . GLU A 1 74 ? 19.892 11.772 -34.023 1.00 78.88 74 GLU A O 1
ATOM 551 N N . THR A 1 75 ? 20.450 13.754 -33.161 1.00 83.38 75 THR A N 1
ATOM 552 C CA . THR A 1 75 ? 19.973 13.401 -31.808 1.00 83.38 75 THR A CA 1
ATOM 553 C C . THR A 1 75 ? 18.474 13.103 -31.817 1.00 83.38 75 THR A C 1
ATOM 555 O O . THR A 1 75 ? 18.018 12.164 -31.165 1.00 83.38 75 THR A O 1
ATOM 558 N N . LEU A 1 76 ? 17.700 13.876 -32.586 1.00 83.12 76 LEU A N 1
ATOM 559 C CA . LEU A 1 76 ? 16.256 13.686 -32.705 1.00 83.12 76 LEU A CA 1
ATOM 560 C C . LEU A 1 76 ? 15.930 12.379 -33.445 1.00 83.12 76 LEU A C 1
ATOM 562 O O . LEU A 1 76 ? 15.062 11.629 -33.004 1.00 83.12 76 LEU A O 1
ATOM 566 N N . GLN A 1 77 ? 16.660 12.072 -34.522 1.00 86.81 77 GLN A N 1
ATOM 567 C CA . GLN A 1 77 ? 16.521 10.809 -35.254 1.00 86.81 77 GLN A CA 1
ATOM 568 C C . GLN A 1 77 ? 16.881 9.598 -34.390 1.00 86.81 77 GLN A C 1
ATOM 570 O O . GLN A 1 77 ? 16.157 8.602 -34.407 1.00 86.81 77 GLN A O 1
ATOM 575 N N . VAL A 1 78 ? 17.946 9.683 -33.589 1.00 89.00 78 VAL A N 1
ATOM 576 C CA . VAL A 1 78 ? 18.317 8.621 -32.643 1.00 89.00 78 VAL A CA 1
ATOM 577 C C . VAL A 1 78 ? 17.209 8.409 -31.616 1.00 89.00 78 VAL A C 1
ATOM 579 O O . VAL A 1 78 ? 16.809 7.272 -31.393 1.00 89.00 78 VAL A O 1
ATOM 582 N N . LEU A 1 79 ? 16.649 9.472 -31.032 1.00 87.88 79 LEU A N 1
ATOM 583 C CA . LEU A 1 79 ? 15.550 9.337 -30.069 1.00 87.88 79 LEU A CA 1
ATOM 584 C C . LEU A 1 79 ? 14.290 8.733 -30.705 1.00 87.88 79 LEU A C 1
ATOM 586 O O . LEU A 1 79 ? 13.661 7.871 -30.098 1.00 87.88 79 LEU A O 1
ATOM 590 N N . GLN A 1 80 ? 13.955 9.133 -31.936 1.00 88.56 80 GLN A N 1
ATOM 591 C CA . GLN A 1 80 ? 12.797 8.609 -32.672 1.00 88.56 80 GLN A CA 1
ATOM 592 C C . GLN A 1 80 ? 12.950 7.141 -33.089 1.00 88.56 80 GLN A C 1
ATOM 594 O O . GLN A 1 80 ? 11.950 6.439 -33.216 1.00 88.56 80 GLN A O 1
ATOM 599 N N . THR A 1 81 ? 14.179 6.680 -33.321 1.00 91.56 81 THR A N 1
ATOM 600 C CA . THR A 1 81 ? 14.466 5.307 -33.771 1.00 91.56 81 THR A CA 1
ATOM 601 C C . THR A 1 81 ? 14.929 4.387 -32.646 1.00 91.56 81 THR A C 1
ATOM 603 O O . THR A 1 81 ? 14.967 3.169 -32.826 1.00 91.56 81 THR A O 1
ATOM 606 N N . SER A 1 82 ? 15.255 4.938 -31.472 1.00 90.44 82 SER A N 1
ATOM 607 C CA . SER A 1 82 ? 15.641 4.147 -30.310 1.00 90.44 82 SER A CA 1
ATOM 608 C C . SER A 1 82 ? 14.462 3.326 -29.794 1.00 90.44 82 SER A C 1
ATOM 610 O O . SER A 1 82 ? 13.366 3.831 -29.550 1.00 90.44 82 SER A O 1
ATOM 612 N N . ILE A 1 83 ? 14.697 2.032 -29.603 1.00 88.06 83 ILE A N 1
ATOM 613 C CA . ILE A 1 83 ? 13.732 1.144 -28.965 1.00 88.06 83 ILE A CA 1
ATOM 614 C C . ILE A 1 83 ? 13.879 1.335 -27.455 1.00 88.06 83 ILE A C 1
ATOM 616 O O . ILE A 1 83 ? 14.868 0.899 -26.863 1.00 88.06 83 ILE A O 1
ATOM 620 N N . VAL A 1 84 ? 12.900 1.997 -26.835 1.00 83.12 84 VAL A N 1
ATOM 621 C CA . VAL A 1 84 ? 12.838 2.145 -25.376 1.00 83.12 84 VAL A CA 1
ATOM 622 C C . VAL A 1 84 ? 12.299 0.843 -24.777 1.00 83.12 84 VAL A C 1
ATOM 624 O O . VAL A 1 84 ? 11.154 0.477 -25.056 1.00 83.12 84 VAL A O 1
ATOM 627 N N . PRO A 1 85 ? 13.088 0.110 -23.973 1.00 78.12 85 PRO A N 1
ATOM 628 C CA . PRO A 1 85 ? 12.613 -1.123 -23.362 1.00 78.12 85 PRO A CA 1
ATOM 629 C C . PRO A 1 85 ? 11.491 -0.840 -22.354 1.00 78.12 85 PRO A C 1
ATOM 631 O O . PRO A 1 85 ? 11.489 0.181 -21.666 1.00 78.12 85 PRO A O 1
ATOM 634 N N . VAL A 1 86 ? 10.548 -1.777 -22.242 1.00 79.50 86 VAL A N 1
ATOM 635 C CA . VAL A 1 86 ? 9.457 -1.711 -21.260 1.00 79.50 86 VAL A CA 1
ATOM 636 C C . VAL A 1 86 ? 10.041 -1.667 -19.846 1.00 79.50 86 VAL A C 1
ATOM 638 O O . VAL A 1 86 ? 10.900 -2.478 -19.499 1.00 79.50 86 VAL A O 1
ATOM 641 N N . ASN A 1 87 ? 9.550 -0.742 -19.016 1.00 82.69 87 ASN A N 1
ATOM 642 C CA . ASN A 1 87 ? 9.932 -0.621 -17.609 1.00 82.69 87 ASN A CA 1
ATOM 643 C C . ASN A 1 87 ? 9.357 -1.784 -16.780 1.00 82.69 87 ASN A C 1
ATOM 645 O O . ASN A 1 87 ? 8.367 -1.623 -16.068 1.00 82.69 87 ASN A O 1
ATOM 649 N N . ASN A 1 88 ? 9.942 -2.976 -16.909 1.00 84.19 88 ASN A N 1
ATOM 650 C CA . ASN A 1 88 ? 9.569 -4.153 -16.135 1.00 84.19 88 ASN A CA 1
ATOM 651 C C . ASN A 1 88 ? 10.526 -4.307 -14.935 1.00 84.19 88 ASN A C 1
ATOM 653 O O . ASN A 1 88 ? 11.683 -4.680 -15.132 1.00 84.19 88 ASN A O 1
ATOM 657 N N . PRO A 1 89 ? 10.069 -4.093 -13.685 1.00 84.62 89 PRO A N 1
ATOM 658 C CA . PRO A 1 89 ? 10.936 -4.137 -12.506 1.00 84.62 89 PRO A CA 1
ATOM 659 C C . PRO A 1 89 ? 11.665 -5.471 -12.307 1.00 84.62 89 PRO A C 1
ATOM 661 O O . PRO A 1 89 ? 12.778 -5.490 -11.788 1.00 84.62 89 PRO A O 1
ATOM 664 N N . ARG A 1 90 ? 11.062 -6.589 -12.729 1.00 86.56 90 ARG A N 1
ATOM 665 C CA . ARG A 1 90 ? 11.673 -7.923 -12.662 1.00 86.56 90 ARG A CA 1
ATOM 666 C C . ARG A 1 90 ? 12.845 -8.044 -13.626 1.00 86.56 90 ARG A C 1
ATOM 668 O O . ARG A 1 90 ? 13.914 -8.506 -13.238 1.00 86.56 90 ARG A O 1
ATOM 675 N N . GLU A 1 91 ? 12.640 -7.610 -14.868 1.00 88.38 91 GLU A N 1
ATOM 676 C CA . GLU A 1 91 ? 13.687 -7.594 -15.892 1.00 88.38 91 GLU A CA 1
ATOM 677 C C . GLU A 1 91 ? 14.813 -6.642 -15.489 1.00 88.38 91 GLU A C 1
ATOM 679 O O . GLU A 1 91 ? 15.977 -7.033 -15.513 1.00 88.38 91 GLU A O 1
ATOM 684 N N . LEU A 1 92 ? 14.473 -5.452 -14.990 1.00 90.06 92 LEU A N 1
ATOM 685 C CA . LEU A 1 92 ? 15.450 -4.493 -14.484 1.00 90.06 92 LEU A CA 1
ATOM 686 C C . LEU A 1 92 ? 16.243 -5.044 -13.298 1.00 90.06 92 LEU A C 1
ATOM 688 O O . LEU A 1 92 ? 17.462 -4.899 -13.260 1.00 90.06 92 LEU A O 1
ATOM 692 N N . ALA A 1 93 ? 15.588 -5.708 -12.344 1.00 91.56 93 ALA A N 1
ATOM 693 C CA . ALA A 1 93 ? 16.271 -6.325 -11.211 1.00 91.56 93 ALA A CA 1
ATOM 694 C C . ALA A 1 93 ? 17.219 -7.450 -11.654 1.00 91.56 93 ALA A C 1
ATOM 696 O O . ALA A 1 93 ? 18.305 -7.587 -11.089 1.00 91.56 93 ALA A O 1
ATOM 697 N N . CYS A 1 94 ? 16.855 -8.214 -12.686 1.00 91.62 94 CYS A N 1
ATOM 698 C CA . CYS A 1 94 ? 17.747 -9.192 -13.300 1.00 91.62 94 CYS A CA 1
ATOM 699 C C . CYS A 1 94 ? 18.937 -8.513 -13.992 1.00 91.62 94 CYS A C 1
ATOM 701 O O . CYS A 1 94 ? 20.084 -8.824 -13.678 1.00 91.62 94 CYS A O 1
ATOM 703 N N . ARG A 1 95 ? 18.677 -7.548 -14.884 1.00 90.56 95 ARG A N 1
ATOM 704 C CA . ARG A 1 95 ? 19.692 -6.901 -15.726 1.00 90.56 95 ARG A CA 1
ATOM 705 C C . ARG A 1 95 ? 20.670 -6.037 -14.937 1.00 90.56 95 ARG A C 1
ATOM 707 O O . ARG A 1 95 ? 21.862 -6.064 -15.215 1.00 90.56 95 ARG A O 1
ATOM 714 N N . LEU A 1 96 ? 20.168 -5.251 -13.988 1.00 92.81 96 LEU A N 1
ATOM 715 C CA . LEU A 1 96 ? 20.962 -4.262 -13.257 1.00 92.81 96 LEU A CA 1
ATOM 716 C C . LEU A 1 96 ? 21.515 -4.816 -11.942 1.00 92.81 96 LEU A C 1
ATOM 718 O O . LEU A 1 96 ? 22.629 -4.475 -11.560 1.00 92.81 96 LEU A O 1
ATOM 722 N N . ASN A 1 97 ? 20.758 -5.690 -11.267 1.00 92.31 97 ASN A N 1
ATOM 723 C CA . ASN A 1 97 ? 21.095 -6.169 -9.922 1.00 92.31 97 ASN A CA 1
ATOM 724 C C . ASN A 1 97 ? 21.363 -7.687 -9.858 1.00 92.31 97 ASN A C 1
ATOM 726 O O . ASN A 1 97 ? 21.559 -8.214 -8.763 1.00 92.31 97 ASN A O 1
ATOM 730 N N . GLY A 1 98 ? 21.326 -8.413 -10.984 1.00 92.88 98 GLY A N 1
ATOM 731 C CA . GLY A 1 98 ? 21.546 -9.867 -11.040 1.00 92.88 98 GLY A CA 1
ATOM 732 C C . GLY A 1 98 ? 20.440 -10.718 -10.396 1.00 92.88 98 GLY A C 1
ATOM 733 O O . GLY A 1 98 ? 20.603 -11.926 -10.225 1.00 92.88 98 GLY A O 1
ATOM 734 N N . LYS A 1 99 ? 19.304 -10.120 -10.012 1.00 92.12 99 LYS A N 1
ATOM 735 C CA . LYS A 1 99 ? 18.192 -10.800 -9.325 1.00 92.12 99 LYS A CA 1
ATOM 736 C C . LYS A 1 99 ? 17.169 -11.327 -10.333 1.00 92.12 99 LYS A C 1
ATOM 738 O O . LYS A 1 99 ? 16.119 -10.727 -10.527 1.00 92.12 99 LYS A O 1
ATOM 743 N N . CYS A 1 100 ? 17.480 -12.448 -10.980 1.00 87.00 100 CYS A N 1
ATOM 744 C CA . CYS A 1 100 ? 16.679 -12.971 -12.096 1.00 87.00 100 CYS A CA 1
ATOM 745 C C . CYS A 1 100 ? 15.536 -13.917 -11.695 1.00 87.00 100 CYS A C 1
ATOM 747 O O . CYS A 1 100 ? 14.533 -13.998 -12.395 1.00 87.00 100 CYS A O 1
ATOM 749 N N . ASN A 1 101 ? 15.634 -14.575 -10.537 1.00 88.12 101 ASN A N 1
ATOM 750 C CA . ASN A 1 101 ? 14.649 -15.562 -10.073 1.00 88.12 101 ASN A CA 1
ATOM 751 C C . ASN A 1 101 ? 13.542 -14.938 -9.214 1.00 88.12 101 ASN A C 1
ATOM 753 O O . ASN A 1 101 ? 13.172 -15.474 -8.170 1.00 88.12 101 ASN A O 1
ATOM 757 N N . ILE A 1 102 ? 13.040 -13.772 -9.608 1.00 84.31 102 ILE A N 1
ATOM 758 C CA . ILE A 1 102 ? 11.881 -13.187 -8.935 1.00 84.31 102 ILE A CA 1
ATOM 759 C C . ILE A 1 102 ? 10.654 -13.893 -9.543 1.00 84.31 102 ILE A C 1
ATOM 761 O O . ILE A 1 102 ? 10.543 -13.923 -10.773 1.00 84.31 102 ILE A O 1
ATOM 765 N N . PRO A 1 103 ? 9.728 -14.448 -8.743 1.00 79.50 103 PRO A N 1
ATOM 766 C CA . PRO A 1 103 ? 8.514 -15.097 -9.244 1.00 79.50 103 PRO A CA 1
ATOM 767 C C . PRO A 1 103 ? 7.494 -14.072 -9.738 1.00 79.50 103 PRO A C 1
ATOM 769 O O . PRO A 1 103 ? 7.376 -12.994 -9.144 1.00 79.50 103 PRO A O 1
ATOM 772 N N . GLU A 1 104 ? 6.790 -14.377 -10.837 1.00 74.75 104 GLU A N 1
ATOM 773 C CA . GLU A 1 104 ? 5.834 -13.449 -11.465 1.00 74.75 104 GLU A CA 1
ATOM 774 C C . GLU A 1 104 ? 4.808 -12.908 -10.465 1.00 74.75 104 GLU A C 1
ATOM 776 O O . GLU A 1 104 ? 4.581 -11.703 -10.375 1.00 74.75 104 GLU A O 1
ATOM 781 N N . VAL A 1 105 ? 4.323 -13.814 -9.626 1.00 66.12 105 VAL A N 1
ATOM 782 C CA . VAL A 1 105 ? 3.398 -13.581 -8.525 1.00 66.12 105 VAL A CA 1
ATOM 783 C C . VAL A 1 105 ? 3.946 -14.247 -7.266 1.00 66.12 105 VAL A C 1
ATOM 785 O O . VAL A 1 105 ? 4.465 -15.360 -7.319 1.00 66.12 105 VAL A O 1
ATOM 788 N N . MET A 1 106 ? 3.857 -13.558 -6.126 1.00 63.22 106 MET A N 1
ATOM 789 C CA . MET A 1 106 ? 4.303 -14.108 -4.836 1.00 63.22 106 MET A CA 1
ATOM 790 C C . MET A 1 106 ? 3.233 -14.968 -4.152 1.00 63.22 106 MET A C 1
ATOM 792 O O . MET A 1 106 ? 3.571 -15.797 -3.313 1.00 63.22 106 MET A O 1
ATOM 796 N N . ALA A 1 107 ? 1.960 -14.791 -4.515 1.00 57.66 107 ALA A N 1
ATOM 797 C CA . ALA A 1 107 ? 0.842 -15.575 -4.009 1.00 57.66 107 ALA A CA 1
ATOM 798 C C . ALA A 1 107 ? 0.162 -16.305 -5.172 1.00 57.66 107 ALA A C 1
ATOM 800 O O . ALA A 1 107 ? -0.273 -15.679 -6.134 1.00 57.66 107 ALA A O 1
ATOM 801 N N . THR A 1 108 ? 0.078 -17.630 -5.078 1.00 50.25 108 THR A N 1
ATOM 802 C CA . THR A 1 108 ? -0.565 -18.493 -6.083 1.00 50.25 108 THR A CA 1
ATOM 803 C C . THR A 1 108 ? -2.074 -18.625 -5.876 1.00 50.25 108 THR A C 1
ATOM 805 O O . THR A 1 108 ? -2.768 -19.094 -6.769 1.00 50.25 108 THR A O 1
ATOM 808 N N . SER A 1 109 ? -2.581 -18.232 -4.704 1.00 48.69 109 SER A N 1
ATOM 809 C CA . SER A 1 109 ? -4.005 -18.221 -4.372 1.00 48.69 109 SER A CA 1
ATOM 810 C C . SER A 1 109 ? -4.249 -17.252 -3.220 1.00 48.69 109 SER A C 1
ATOM 812 O O . SER A 1 109 ? -3.587 -17.341 -2.185 1.00 48.69 109 SER A O 1
ATOM 814 N N . ALA A 1 110 ? -5.226 -16.363 -3.368 1.00 60.09 110 ALA A N 1
ATOM 815 C CA . ALA A 1 110 ? -5.849 -15.686 -2.237 1.00 60.09 110 ALA A CA 1
ATOM 816 C C . ALA A 1 110 ? -7.117 -16.462 -1.866 1.00 60.09 110 ALA A C 1
ATOM 818 O O . ALA A 1 110 ? -7.839 -16.912 -2.755 1.00 60.09 110 ALA A O 1
ATOM 819 N N . LEU A 1 111 ? -7.389 -16.652 -0.572 1.00 66.25 111 LEU A N 1
ATOM 820 C CA . LEU A 1 111 ? -8.711 -17.123 -0.155 1.00 66.25 111 LEU A CA 1
ATOM 821 C C . LEU A 1 111 ? -9.755 -16.100 -0.635 1.00 66.25 111 LEU A C 1
ATOM 823 O O . LEU A 1 111 ? -9.513 -14.900 -0.460 1.00 66.25 111 LEU A O 1
ATOM 827 N N . PRO A 1 112 ? -10.886 -16.538 -1.222 1.00 76.06 112 PRO A N 1
ATOM 828 C CA . PRO A 1 112 ? -11.979 -15.637 -1.557 1.00 76.06 112 PRO A CA 1
ATOM 829 C C . PRO A 1 112 ? -12.391 -14.859 -0.3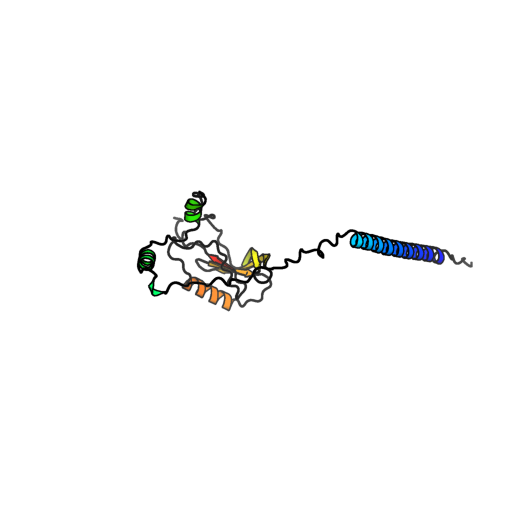08 1.00 76.06 112 PRO A C 1
ATOM 831 O O . PRO A 1 112 ? -12.646 -15.461 0.738 1.00 76.06 112 PRO A O 1
ATOM 834 N N . ARG A 1 113 ? -12.404 -13.529 -0.406 1.00 84.06 113 ARG A N 1
ATOM 835 C CA . ARG A 1 113 ? -12.825 -12.644 0.684 1.00 84.06 113 ARG A CA 1
ATOM 836 C C . ARG A 1 113 ? -14.287 -12.272 0.502 1.00 84.06 113 ARG A C 1
ATOM 838 O O . ARG A 1 113 ? -14.770 -12.164 -0.626 1.00 84.06 113 ARG A O 1
ATOM 845 N N . VAL A 1 114 ? -14.988 -12.072 1.609 1.00 89.62 114 VAL A N 1
ATOM 846 C CA . VAL A 1 114 ? -16.404 -11.691 1.611 1.00 89.62 114 VAL A CA 1
ATOM 847 C C . VAL A 1 114 ? -16.580 -10.292 2.181 1.00 89.62 114 VAL A C 1
ATOM 849 O O . VAL A 1 114 ? -15.829 -9.852 3.049 1.00 89.62 114 VAL A O 1
ATOM 852 N N . VAL A 1 115 ? -17.589 -9.573 1.689 1.00 91.88 115 VAL A N 1
ATOM 853 C CA . VAL A 1 115 ? -17.946 -8.253 2.226 1.00 91.88 115 VAL A CA 1
ATOM 854 C C . VAL A 1 115 ? -18.163 -8.359 3.739 1.00 91.88 115 VAL A C 1
ATOM 856 O O . VAL A 1 115 ? -18.897 -9.226 4.210 1.00 91.88 115 VAL A O 1
ATOM 859 N N . GLY A 1 116 ? -17.523 -7.465 4.490 1.00 91.75 116 GLY A N 1
ATOM 860 C CA . GLY A 1 116 ? -17.480 -7.471 5.951 1.00 91.75 116 GLY A CA 1
ATOM 861 C C . GLY A 1 116 ? -16.200 -8.059 6.550 1.00 91.75 116 GLY A C 1
ATOM 862 O O . GLY A 1 116 ? -15.969 -7.858 7.743 1.00 91.75 116 GLY A O 1
ATOM 863 N N . ASP A 1 117 ? -15.354 -8.728 5.757 1.00 91.56 117 ASP A N 1
ATOM 864 C CA . ASP A 1 117 ? -14.030 -9.160 6.211 1.00 91.56 117 ASP A CA 1
ATOM 865 C C . ASP A 1 117 ? -13.204 -7.967 6.695 1.00 91.56 117 ASP A C 1
ATOM 867 O O . ASP A 1 117 ? -13.296 -6.868 6.149 1.00 91.56 117 ASP A O 1
ATOM 871 N N . LYS A 1 118 ? -12.364 -8.194 7.707 1.00 92.06 118 LYS A N 1
ATOM 872 C CA . LYS A 1 118 ? -11.457 -7.184 8.259 1.00 92.06 118 LYS A CA 1
ATOM 873 C C . LYS A 1 118 ? -10.007 -7.590 8.077 1.00 92.06 118 LYS A C 1
ATOM 875 O O . LYS A 1 118 ? -9.676 -8.767 8.217 1.00 92.06 118 LYS A O 1
ATOM 880 N N . ASP A 1 119 ? -9.148 -6.616 7.813 1.00 86.44 119 ASP A N 1
ATOM 881 C CA . ASP A 1 119 ? -7.704 -6.829 7.735 1.00 86.44 119 ASP A CA 1
ATOM 882 C C . ASP A 1 119 ? -6.927 -5.578 8.167 1.00 86.44 119 ASP A C 1
ATOM 884 O O . ASP A 1 119 ? -7.488 -4.481 8.269 1.00 86.44 119 ASP A O 1
ATOM 888 N N . ASN A 1 120 ? -5.636 -5.755 8.449 1.00 84.19 120 ASN A N 1
ATOM 889 C CA . ASN A 1 120 ? -4.751 -4.670 8.854 1.00 84.19 120 ASN A CA 1
ATOM 890 C C . ASN A 1 120 ? -3.826 -4.263 7.704 1.00 84.19 120 ASN A C 1
ATOM 892 O O . ASN A 1 120 ? -3.121 -5.094 7.132 1.00 84.19 120 ASN A O 1
ATOM 896 N N . PHE A 1 121 ? -3.747 -2.964 7.435 1.00 80.50 121 PHE A N 1
ATOM 897 C CA . PHE A 1 121 ? -2.970 -2.404 6.333 1.00 80.50 121 PHE A CA 1
ATOM 898 C C . PHE A 1 121 ? -1.962 -1.383 6.839 1.00 80.50 121 PHE A C 1
ATOM 900 O O . PHE A 1 121 ? -2.281 -0.561 7.692 1.00 80.50 121 PHE A O 1
ATOM 907 N N . TRP A 1 122 ? -0.747 -1.418 6.296 1.00 79.12 122 TRP A N 1
ATOM 908 C CA . TRP A 1 122 ? 0.217 -0.335 6.467 1.00 79.12 122 TRP A CA 1
ATOM 909 C C . TRP A 1 122 ? -0.080 0.767 5.456 1.00 79.12 122 TRP A C 1
ATOM 911 O O . TRP A 1 122 ? -0.154 0.508 4.256 1.00 79.12 122 TRP A O 1
ATOM 921 N N . VAL A 1 123 ? -0.249 1.988 5.949 1.00 77.75 123 VAL A N 1
ATOM 922 C CA . VAL A 1 123 ? -0.602 3.166 5.162 1.00 77.75 123 VAL A CA 1
ATOM 923 C C . VAL A 1 123 ? 0.422 4.253 5.421 1.00 77.75 123 VAL A C 1
ATOM 925 O O . VAL A 1 123 ? 0.788 4.528 6.564 1.00 77.75 123 VAL A O 1
ATOM 928 N N . HIS A 1 124 ? 0.874 4.870 4.338 1.00 78.94 124 HIS A N 1
ATOM 929 C CA . HIS A 1 124 ? 1.756 6.019 4.384 1.00 78.94 124 HIS A CA 1
ATOM 930 C C . HIS A 1 124 ? 0.929 7.305 4.324 1.00 78.94 124 HIS A C 1
ATOM 932 O O . HIS A 1 124 ? 0.165 7.507 3.378 1.00 78.94 124 HIS A O 1
ATOM 938 N N . ASN A 1 125 ? 1.076 8.165 5.327 1.00 73.44 125 ASN A N 1
ATOM 939 C CA . ASN A 1 125 ? 0.487 9.495 5.335 1.00 73.44 125 ASN A CA 1
ATOM 940 C C . ASN A 1 125 ? 1.454 10.468 4.651 1.00 73.44 125 ASN A C 1
ATOM 942 O O . ASN A 1 125 ? 2.547 10.710 5.155 1.00 73.44 125 ASN A O 1
ATOM 946 N N . VAL A 1 126 ? 1.041 11.031 3.517 1.00 77.44 126 VAL A N 1
ATOM 947 C CA . VAL A 1 126 ? 1.866 11.959 2.727 1.00 77.44 126 VAL A CA 1
ATOM 948 C C . VAL A 1 126 ? 1.983 13.355 3.346 1.00 77.44 126 VAL A C 1
ATOM 950 O O . VAL A 1 126 ? 2.952 14.052 3.063 1.00 77.44 126 VAL A O 1
ATOM 953 N N . ASP A 1 127 ? 1.038 13.752 4.203 1.00 73.50 127 ASP A N 1
ATOM 954 C CA . ASP A 1 127 ? 1.043 15.055 4.875 1.00 73.50 127 ASP A CA 1
ATOM 955 C C . ASP A 1 127 ? 1.987 15.052 6.084 1.00 73.50 127 ASP A C 1
ATOM 957 O O . ASP A 1 127 ? 2.739 16.003 6.291 1.00 73.50 127 ASP A O 1
ATOM 961 N N . SER A 1 128 ? 1.971 13.975 6.882 1.00 79.50 128 SER A N 1
ATOM 962 C CA . SER A 1 128 ? 2.845 13.826 8.057 1.00 79.50 128 SER A CA 1
ATOM 963 C C . SER A 1 128 ? 4.140 13.058 7.780 1.00 79.50 128 SER A C 1
ATOM 965 O O . SER A 1 128 ? 5.044 13.073 8.612 1.00 79.50 128 SER A O 1
ATOM 967 N N . ASN A 1 129 ? 4.257 12.410 6.617 1.00 77.69 129 ASN A N 1
ATOM 968 C CA . ASN A 1 129 ? 5.362 11.525 6.237 1.00 77.69 129 ASN A CA 1
ATOM 969 C C . ASN A 1 129 ? 5.563 10.335 7.204 1.00 77.69 129 ASN A C 1
ATOM 971 O O . ASN A 1 129 ? 6.677 9.845 7.403 1.00 77.69 129 ASN A O 1
ATOM 975 N N . GLU A 1 130 ? 4.476 9.855 7.811 1.00 73.94 130 GLU A N 1
ATOM 976 C CA . GLU A 1 130 ? 4.477 8.740 8.764 1.00 73.94 130 GLU A CA 1
ATOM 977 C C . GLU A 1 130 ? 3.864 7.473 8.162 1.00 73.94 130 GLU A C 1
ATOM 979 O O . GLU A 1 130 ? 2.984 7.528 7.304 1.00 73.94 130 GLU A O 1
ATOM 984 N N . ASN A 1 131 ? 4.302 6.308 8.643 1.00 79.94 131 ASN A N 1
ATOM 985 C CA . ASN A 1 131 ? 3.736 5.014 8.265 1.00 79.94 131 ASN A CA 1
ATOM 986 C C . ASN A 1 131 ? 2.981 4.427 9.451 1.00 79.94 131 ASN A C 1
ATOM 988 O O . ASN A 1 131 ? 3.580 4.149 10.487 1.00 79.94 131 ASN A O 1
ATOM 992 N N . ASN A 1 132 ? 1.682 4.207 9.279 1.00 79.44 132 ASN A N 1
ATOM 993 C CA . ASN A 1 132 ? 0.800 3.732 10.334 1.00 79.44 132 ASN A CA 1
ATOM 994 C C . ASN A 1 132 ? 0.061 2.475 9.892 1.00 79.44 132 ASN A C 1
ATOM 996 O O . ASN A 1 132 ? -0.290 2.325 8.723 1.00 79.44 132 ASN A O 1
ATOM 1000 N N . GLN A 1 133 ? -0.195 1.575 10.837 1.00 83.81 133 GLN A N 1
ATOM 1001 C CA . GLN A 1 133 ? -1.054 0.427 10.592 1.00 83.81 133 GLN A CA 1
ATOM 1002 C C . GLN A 1 133 ? -2.500 0.789 10.942 1.00 83.81 133 GLN A C 1
ATOM 1004 O O . GLN A 1 133 ? -2.776 1.260 12.044 1.00 83.81 133 GLN A O 1
ATOM 1009 N N . ILE A 1 134 ? -3.418 0.555 10.011 1.00 82.12 134 ILE A N 1
ATOM 1010 C CA . ILE A 1 134 ? -4.856 0.762 10.188 1.00 82.12 134 ILE A CA 1
ATOM 1011 C C . ILE A 1 134 ? -5.604 -0.562 10.064 1.00 82.12 134 ILE A C 1
ATOM 1013 O O . ILE A 1 134 ? -5.116 -1.502 9.437 1.00 82.12 134 ILE A O 1
ATOM 1017 N N . GLN A 1 135 ? -6.814 -0.609 10.610 1.00 88.88 135 GLN A N 1
ATOM 1018 C CA . GLN A 1 135 ? -7.780 -1.662 10.315 1.00 88.88 135 GLN A CA 1
ATOM 1019 C C . GLN A 1 135 ? -8.758 -1.164 9.249 1.00 88.88 135 GLN A C 1
ATOM 1021 O O . GLN A 1 135 ? -9.204 -0.015 9.304 1.00 88.88 135 GLN A O 1
ATOM 1026 N N . ALA A 1 136 ? -9.095 -2.024 8.294 1.00 87.06 136 ALA A N 1
ATOM 1027 C CA . ALA A 1 136 ? -10.101 -1.736 7.284 1.00 87.06 136 ALA A CA 1
ATOM 1028 C C . ALA A 1 136 ? -11.052 -2.919 7.103 1.00 87.06 136 ALA A C 1
ATOM 1030 O O . ALA A 1 136 ? -10.672 -4.079 7.283 1.00 87.06 136 ALA A O 1
ATOM 1031 N N . THR A 1 137 ? -12.279 -2.603 6.701 1.00 90.62 137 THR A N 1
ATOM 1032 C CA . THR A 1 137 ? -13.339 -3.560 6.392 1.00 90.62 137 THR A CA 1
ATOM 1033 C C . THR A 1 137 ? -13.577 -3.603 4.881 1.00 90.62 137 THR A C 1
ATOM 1035 O O . THR A 1 137 ? -13.672 -2.562 4.227 1.00 90.62 137 THR A O 1
ATOM 1038 N N . LEU A 1 138 ? -13.696 -4.802 4.313 1.00 89.56 138 LEU A N 1
ATOM 1039 C CA . LEU A 1 138 ? -14.041 -5.025 2.910 1.00 89.56 138 LEU A CA 1
ATOM 1040 C C . LEU A 1 138 ? -15.496 -4.611 2.671 1.00 89.56 138 LEU A C 1
ATOM 1042 O O . LEU A 1 138 ? -16.412 -5.238 3.199 1.00 89.56 138 LEU A O 1
ATOM 1046 N N . GLN A 1 139 ? -15.719 -3.560 1.883 1.00 88.56 139 GLN A N 1
ATOM 1047 C CA . GLN A 1 139 ? -17.062 -3.021 1.629 1.00 88.56 139 GLN A CA 1
ATOM 1048 C C . GLN A 1 139 ? -17.640 -3.465 0.286 1.00 88.56 139 GLN A C 1
ATOM 1050 O O . GLN A 1 139 ? -18.859 -3.568 0.160 1.00 88.56 139 GLN A O 1
ATOM 1055 N N . TYR A 1 140 ? -16.791 -3.731 -0.711 1.00 88.50 140 TYR A N 1
ATOM 1056 C CA . TYR A 1 140 ? -17.250 -4.131 -2.039 1.00 88.50 140 TYR A CA 1
ATOM 1057 C C . TYR A 1 140 ? -16.267 -5.076 -2.729 1.00 88.50 140 TYR A C 1
ATOM 1059 O O . TYR A 1 140 ? -15.048 -4.962 -2.572 1.00 88.50 140 TYR A O 1
ATOM 1067 N N . VAL A 1 141 ? -16.815 -6.015 -3.497 1.00 86.69 141 VAL A N 1
ATOM 1068 C CA . VAL A 1 141 ? -16.069 -7.025 -4.250 1.00 86.69 141 VAL A CA 1
ATOM 1069 C C . VAL A 1 141 ? -16.515 -6.961 -5.702 1.00 86.69 141 VAL A C 1
ATOM 1071 O O . VAL A 1 141 ? -17.703 -7.068 -5.988 1.00 86.69 141 VAL A O 1
ATOM 1074 N N . THR A 1 142 ? -15.551 -6.816 -6.600 1.00 82.75 142 THR A N 1
ATOM 1075 C CA . THR A 1 142 ? -15.729 -6.942 -8.053 1.00 82.75 142 THR A CA 1
ATOM 1076 C C . THR A 1 142 ? -14.993 -8.200 -8.536 1.00 82.75 142 THR A C 1
ATOM 1078 O O . THR A 1 142 ? -14.280 -8.816 -7.736 1.00 82.75 142 THR A O 1
ATOM 1081 N N . PRO A 1 143 ? -15.131 -8.612 -9.810 1.00 81.44 143 PRO A N 1
ATOM 1082 C CA . PRO A 1 143 ? -14.412 -9.776 -10.328 1.00 81.44 143 PRO A CA 1
ATOM 1083 C C . PRO A 1 143 ? -12.890 -9.699 -10.146 1.00 81.44 143 PRO A C 1
ATOM 1085 O O . PRO A 1 143 ? -12.273 -10.709 -9.809 1.00 81.44 143 PRO A O 1
ATOM 1088 N N . HIS A 1 144 ? -12.294 -8.508 -10.303 1.00 75.19 144 HIS A N 1
ATOM 1089 C CA . HIS A 1 144 ? -10.838 -8.338 -10.271 1.00 75.19 144 HIS A CA 1
ATOM 1090 C C . HIS A 1 144 ? -10.332 -7.485 -9.122 1.00 75.19 144 HIS A C 1
ATOM 1092 O O . HIS A 1 144 ? -9.125 -7.327 -8.982 1.00 75.19 144 HIS A O 1
ATOM 1098 N N . VAL A 1 145 ? -11.199 -6.881 -8.313 1.00 76.94 145 VAL A N 1
ATOM 1099 C CA . VAL A 1 145 ? -10.759 -5.872 -7.350 1.00 76.94 145 VAL A CA 1
ATOM 1100 C C . VAL A 1 145 ? -11.551 -5.929 -6.047 1.00 76.94 145 VAL A C 1
ATOM 1102 O O . VAL A 1 145 ? -12.785 -5.973 -6.040 1.00 76.94 145 VAL A O 1
ATOM 1105 N N . TYR A 1 146 ? -10.832 -5.861 -4.925 1.00 83.94 146 TYR A N 1
ATOM 1106 C CA . TYR A 1 146 ? -11.406 -5.700 -3.589 1.00 83.94 146 TYR A CA 1
ATOM 1107 C C . TYR A 1 146 ? -11.295 -4.251 -3.108 1.00 83.94 146 TYR A C 1
ATOM 1109 O O . TYR A 1 146 ? -10.217 -3.653 -3.175 1.00 83.94 146 TYR A O 1
ATOM 1117 N N . PHE A 1 147 ? -12.394 -3.721 -2.564 1.00 84.38 147 PHE A N 1
ATOM 1118 C CA . PHE A 1 147 ? -12.489 -2.354 -2.051 1.00 84.38 147 PHE A CA 1
ATOM 1119 C C . PHE A 1 147 ? -12.616 -2.342 -0.531 1.00 84.38 147 PHE A C 1
ATOM 1121 O O . PHE A 1 147 ? -13.672 -2.649 0.034 1.00 84.38 147 PHE A O 1
ATOM 1128 N N . TRP A 1 148 ? -11.526 -1.956 0.126 1.00 86.75 148 TRP A N 1
ATOM 1129 C CA . TRP A 1 148 ? -11.431 -1.873 1.579 1.00 86.75 148 TRP A CA 1
ATOM 1130 C C . TRP A 1 148 ? -11.586 -0.431 2.043 1.00 86.75 148 TRP A C 1
ATOM 1132 O O . TRP A 1 148 ? -11.032 0.490 1.440 1.00 86.75 148 TRP A O 1
ATOM 1142 N N . VAL A 1 149 ? -12.312 -0.249 3.143 1.00 86.00 149 VAL A N 1
ATOM 1143 C CA . VAL A 1 149 ? -12.553 1.059 3.756 1.00 86.00 149 VAL A CA 1
ATOM 1144 C C . VAL A 1 149 ? -12.064 1.031 5.189 1.00 86.00 149 VAL A C 1
ATOM 1146 O O . VAL A 1 149 ? -12.394 0.115 5.940 1.00 86.00 149 VAL A O 1
ATOM 1149 N N . GLN A 1 150 ? -11.265 2.030 5.556 1.00 84.31 150 GLN A N 1
ATOM 1150 C CA . GLN A 1 150 ? -10.745 2.167 6.910 1.00 84.31 150 GLN A CA 1
ATOM 1151 C C . GLN A 1 150 ? -11.878 2.247 7.939 1.00 84.31 150 GLN A C 1
ATOM 1153 O O . GLN A 1 150 ? -12.861 2.971 7.766 1.00 84.31 150 GLN A O 1
ATOM 1158 N N . ASP A 1 151 ? -11.703 1.532 9.047 1.00 87.44 151 ASP A N 1
ATOM 1159 C CA . ASP A 1 151 ? -12.655 1.542 10.148 1.00 87.44 151 ASP A CA 1
ATOM 1160 C C . ASP A 1 151 ? -12.713 2.929 10.815 1.00 87.44 151 ASP A C 1
ATOM 1162 O O . ASP A 1 151 ? -11.695 3.589 11.030 1.00 87.44 151 ASP A O 1
ATOM 1166 N N . GLY A 1 152 ? -13.924 3.361 11.180 1.00 83.94 152 GLY A N 1
ATOM 1167 C CA . GLY A 1 152 ? -14.159 4.640 11.864 1.00 83.94 152 GLY A CA 1
ATOM 1168 C C . GLY A 1 152 ? -14.415 5.836 10.942 1.00 83.94 152 GLY A C 1
ATOM 1169 O O . GLY A 1 152 ? -14.562 6.949 11.442 1.00 83.94 152 GLY A O 1
ATOM 1170 N N . ILE A 1 153 ? -14.505 5.620 9.627 1.00 79.81 153 ILE A N 1
ATOM 1171 C CA . ILE A 1 153 ? -14.847 6.656 8.645 1.00 79.81 153 ILE A CA 1
ATOM 1172 C C . ILE A 1 153 ? -16.293 6.469 8.189 1.00 79.81 153 ILE A C 1
ATOM 1174 O O . ILE A 1 153 ? -16.683 5.375 7.778 1.00 79.81 153 ILE A O 1
ATOM 1178 N N . ASP A 1 154 ? -17.087 7.539 8.242 1.00 80.94 154 ASP A N 1
ATOM 1179 C CA . ASP A 1 154 ? -18.430 7.518 7.668 1.00 80.94 154 ASP A CA 1
ATOM 1180 C C . ASP A 1 154 ? -18.336 7.565 6.143 1.00 80.94 154 ASP A C 1
ATOM 1182 O O . ASP A 1 154 ? -17.693 8.442 5.565 1.00 80.94 154 ASP A O 1
ATOM 1186 N N . THR A 1 155 ? -18.932 6.576 5.490 1.00 80.50 155 THR A N 1
ATOM 1187 C CA . THR A 1 155 ? -18.852 6.407 4.040 1.00 80.50 155 THR A CA 1
ATOM 1188 C C . THR A 1 155 ? -20.183 5.933 3.487 1.00 80.50 155 THR A C 1
ATOM 1190 O O . THR A 1 155 ? -20.832 5.025 4.014 1.00 80.50 155 THR A O 1
ATOM 1193 N N . ASN A 1 156 ? -20.583 6.527 2.365 1.00 85.81 156 ASN A N 1
ATOM 1194 C CA . ASN A 1 156 ? -21.803 6.154 1.674 1.00 85.81 156 ASN A CA 1
ATOM 1195 C C . ASN A 1 156 ? -21.578 4.879 0.851 1.00 85.81 156 ASN A C 1
ATOM 1197 O O . ASN A 1 156 ? -20.843 4.868 -0.136 1.00 85.81 156 ASN A O 1
ATOM 1201 N N . LYS A 1 157 ? -22.263 3.797 1.228 1.00 85.50 157 LYS A N 1
ATOM 1202 C CA . LYS A 1 157 ? -22.157 2.498 0.543 1.00 85.50 157 LYS A CA 1
ATOM 1203 C C . LYS A 1 157 ? -22.499 2.568 -0.946 1.00 85.50 157 LYS A C 1
ATOM 1205 O O . LYS A 1 157 ? -21.895 1.847 -1.733 1.00 85.50 157 LYS A O 1
ATOM 1210 N N . ASN A 1 158 ? -23.437 3.433 -1.334 1.00 87.81 158 ASN A N 1
ATOM 1211 C CA . ASN A 1 158 ? -23.824 3.583 -2.737 1.00 87.81 158 ASN A CA 1
ATOM 1212 C C . ASN A 1 158 ? -22.712 4.247 -3.558 1.00 87.81 158 ASN A C 1
ATOM 1214 O O . ASN A 1 158 ? -22.506 3.882 -4.711 1.00 87.81 158 ASN A O 1
ATOM 1218 N N . GLU A 1 159 ? -21.981 5.190 -2.960 1.00 85.69 159 GLU A N 1
ATOM 1219 C CA . GLU A 1 159 ? -20.833 5.836 -3.605 1.00 85.69 159 GLU A CA 1
ATOM 1220 C C . GLU A 1 159 ? -19.662 4.868 -3.744 1.00 85.69 159 GLU A C 1
ATOM 1222 O O . GLU A 1 159 ? -19.053 4.813 -4.808 1.00 85.69 159 GLU A O 1
ATOM 1227 N N . ILE A 1 160 ? -19.395 4.053 -2.714 1.00 84.94 160 ILE A N 1
ATOM 1228 C CA . ILE A 1 160 ? -18.374 3.000 -2.791 1.00 84.94 160 ILE A CA 1
ATOM 1229 C C . ILE A 1 160 ? -18.712 2.030 -3.923 1.00 84.94 160 ILE A C 1
ATOM 1231 O O . ILE A 1 160 ? -17.861 1.776 -4.764 1.00 84.94 160 ILE A O 1
ATOM 1235 N N . ALA A 1 161 ? -19.953 1.538 -3.989 1.00 88.44 161 ALA A N 1
ATOM 1236 C CA . ALA A 1 161 ? -20.372 0.627 -5.050 1.00 88.44 161 ALA A CA 1
ATOM 1237 C C . ALA A 1 161 ? -20.230 1.259 -6.447 1.00 88.44 161 ALA A C 1
ATOM 1239 O O . ALA A 1 161 ? -19.679 0.635 -7.349 1.00 88.44 161 ALA A O 1
ATOM 1240 N N . ALA A 1 162 ? -20.673 2.509 -6.623 1.00 87.31 162 ALA A N 1
ATOM 1241 C CA . ALA A 1 162 ? -20.552 3.214 -7.899 1.00 87.31 162 ALA A CA 1
ATOM 1242 C C . ALA A 1 162 ? -19.086 3.404 -8.322 1.00 87.31 162 ALA A C 1
ATOM 1244 O O . ALA A 1 162 ? -18.747 3.163 -9.480 1.00 87.31 162 ALA A O 1
ATOM 1245 N N . LEU A 1 163 ? -18.213 3.780 -7.381 1.00 85.31 163 LEU A N 1
ATOM 1246 C CA . LEU A 1 163 ? -16.778 3.906 -7.620 1.00 85.31 163 LEU A CA 1
ATOM 1247 C C . LEU A 1 163 ? -16.154 2.558 -7.986 1.00 85.31 163 LEU A C 1
ATOM 1249 O O . LEU A 1 163 ? -15.334 2.494 -8.899 1.00 85.31 163 LEU A O 1
ATOM 1253 N N . SER A 1 164 ? -16.532 1.492 -7.278 1.00 84.31 164 SER A N 1
ATOM 1254 C CA . SER A 1 164 ? -16.016 0.151 -7.526 1.00 84.31 164 SER A CA 1
ATOM 1255 C C . SER A 1 164 ? -16.337 -0.331 -8.935 1.00 84.31 164 SER A C 1
ATOM 1257 O O . SER A 1 164 ? -15.444 -0.799 -9.638 1.00 84.31 164 SER A O 1
ATOM 1259 N N . GLU A 1 165 ? -17.581 -0.147 -9.371 1.00 87.19 165 GLU A N 1
ATOM 1260 C CA . GLU A 1 165 ? -18.036 -0.503 -10.717 1.00 87.19 165 GLU A CA 1
ATOM 1261 C C . GLU A 1 165 ? -17.376 0.357 -11.805 1.00 87.19 165 GLU A C 1
ATOM 1263 O O . GLU A 1 165 ? -16.966 -0.146 -12.854 1.00 87.19 165 GLU A O 1
ATOM 1268 N N . GLU A 1 166 ? -17.227 1.666 -11.569 1.00 85.12 166 GLU A N 1
ATOM 1269 C CA . GLU A 1 166 ? -16.547 2.548 -12.521 1.00 85.12 166 GLU A CA 1
ATOM 1270 C C . GLU A 1 166 ? -15.064 2.189 -12.665 1.00 85.12 166 GLU A C 1
ATOM 1272 O O . GLU A 1 166 ? -14.538 2.150 -13.783 1.00 85.12 166 GLU A O 1
ATOM 1277 N N . PHE A 1 167 ? -14.392 1.906 -11.548 1.00 81.69 167 PHE A N 1
ATOM 1278 C CA . PHE A 1 167 ? -12.995 1.498 -11.544 1.00 81.69 167 PHE A CA 1
ATOM 1279 C C . PHE A 1 167 ? -12.805 0.184 -12.300 1.00 81.69 167 PHE A C 1
ATOM 1281 O O . PHE A 1 167 ? -11.973 0.132 -13.203 1.00 81.69 167 PHE A O 1
ATOM 1288 N N . GLU A 1 168 ? -13.609 -0.835 -11.988 1.00 80.19 168 GLU A N 1
ATOM 1289 C CA . GLU A 1 168 ? -13.571 -2.139 -12.656 1.00 80.19 168 GLU A CA 1
ATOM 1290 C C . GLU A 1 168 ? -13.725 -1.991 -14.173 1.00 80.19 168 GLU A C 1
ATOM 1292 O O . GLU A 1 168 ? -12.921 -2.513 -14.942 1.00 80.19 168 GLU A O 1
ATOM 1297 N N . LYS A 1 169 ? -14.699 -1.187 -14.614 1.00 82.12 169 LYS A N 1
ATOM 1298 C CA . LYS A 1 169 ? -14.961 -0.932 -16.035 1.00 82.12 169 LYS A CA 1
ATOM 1299 C C . LYS A 1 169 ? -13.820 -0.197 -16.746 1.00 82.12 169 LYS A C 1
ATOM 1301 O O . LYS A 1 169 ? -13.628 -0.379 -17.947 1.00 82.12 169 LYS A O 1
ATOM 1306 N N . LYS A 1 170 ? -13.127 0.710 -16.055 1.00 77.62 170 LYS A N 1
ATOM 1307 C CA . LYS A 1 170 ? -12.141 1.619 -16.666 1.00 77.62 170 LYS A CA 1
ATOM 1308 C C . LYS A 1 170 ? -10.710 1.097 -16.587 1.00 77.62 170 LYS A C 1
ATOM 1310 O O . LYS A 1 170 ? -9.912 1.397 -17.472 1.00 77.62 170 LYS A O 1
ATOM 1315 N N . PHE A 1 171 ? -10.393 0.355 -15.534 1.00 65.12 171 PHE A N 1
ATOM 1316 C CA . PHE A 1 171 ? -9.057 -0.151 -15.236 1.00 65.1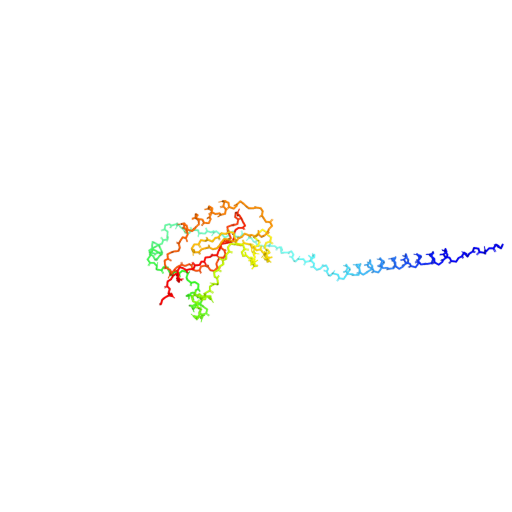2 171 PHE A CA 1
ATOM 1317 C C . PHE A 1 171 ? -8.958 -1.670 -15.391 1.00 65.12 171 PHE A C 1
ATOM 1319 O O . PHE A 1 171 ? -8.028 -2.270 -14.852 1.00 65.12 171 PHE A O 1
ATOM 1326 N N . THR A 1 172 ? -9.864 -2.285 -16.165 1.00 55.53 172 THR A N 1
ATOM 1327 C CA . THR A 1 172 ? -9.749 -3.700 -16.525 1.00 55.53 172 THR A CA 1
ATOM 1328 C C . THR A 1 172 ? -8.364 -3.953 -17.139 1.00 55.53 172 THR A C 1
ATOM 1330 O O . THR A 1 172 ? -7.980 -3.282 -18.105 1.00 55.53 172 THR A O 1
ATOM 1333 N N . PRO A 1 173 ? -7.583 -4.889 -16.594 1.00 53.28 173 PRO A N 1
ATOM 1334 C CA . PRO A 1 173 ? -6.265 -5.208 -17.118 1.00 53.28 173 PRO A CA 1
ATOM 1335 C C . PRO A 1 173 ? -6.387 -5.860 -18.495 1.00 53.28 173 PRO A C 1
ATOM 1337 O O . PRO A 1 173 ? -7.276 -6.685 -18.705 1.00 53.28 173 PRO A O 1
ATOM 1340 N N . PRO A 1 174 ? -5.461 -5.589 -19.429 1.00 44.16 174 PRO A N 1
ATOM 1341 C CA . PRO A 1 174 ? -5.255 -6.504 -20.539 1.00 44.16 174 PRO A CA 1
ATOM 1342 C C . PRO A 1 174 ? -4.757 -7.861 -19.999 1.00 44.16 174 PRO A C 1
ATOM 1344 O O . PRO A 1 174 ? -4.072 -7.890 -18.969 1.00 44.16 174 P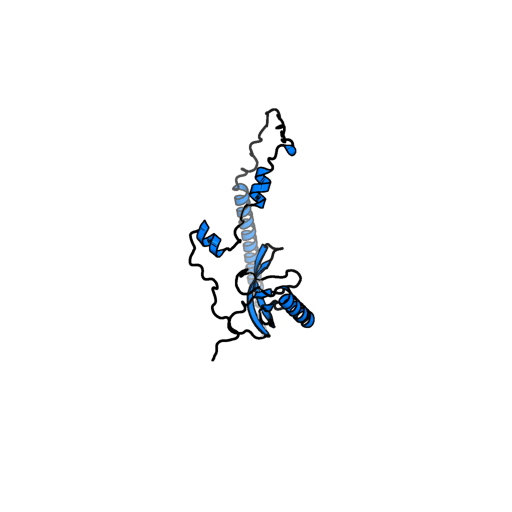RO A O 1
ATOM 1347 N N . PRO A 1 175 ? -5.052 -8.982 -20.684 1.00 43.47 175 PRO A N 1
ATOM 1348 C CA . PRO A 1 175 ? -4.628 -10.310 -20.254 1.00 43.47 175 PRO A CA 1
ATOM 1349 C C . PRO A 1 175 ? -3.113 -10.351 -19.999 1.00 43.47 175 PRO A C 1
ATOM 1351 O O . PRO A 1 175 ? -2.311 -10.143 -20.904 1.00 43.47 175 PRO A O 1
ATOM 1354 N N . VAL A 1 176 ? -2.764 -10.566 -18.726 1.00 45.66 176 VAL A N 1
ATOM 1355 C CA . VAL A 1 176 ? -1.457 -10.925 -18.141 1.00 45.66 176 VAL A CA 1
ATOM 1356 C C . VAL A 1 176 ? -0.203 -10.644 -18.989 1.00 45.66 176 VAL A C 1
ATOM 1358 O O . VAL A 1 176 ? 0.507 -11.558 -19.392 1.00 45.66 176 VAL A O 1
ATOM 1361 N N . SER A 1 177 ? 0.143 -9.371 -19.211 1.00 31.58 177 SER A N 1
ATOM 1362 C CA . SER A 1 177 ? 1.531 -9.017 -19.580 1.00 31.58 177 SER A CA 1
ATOM 1363 C C . SER A 1 177 ? 1.976 -7.593 -19.237 1.00 31.58 177 SER A C 1
ATOM 1365 O O . SER A 1 177 ? 3.090 -7.198 -19.583 1.00 31.58 177 SER A O 1
ATOM 1367 N N . SER A 1 178 ? 1.165 -6.788 -18.555 1.00 30.47 178 SER A N 1
ATOM 1368 C CA . SER A 1 178 ? 1.586 -5.441 -18.174 1.00 30.47 178 SER A CA 1
ATOM 1369 C C . SER A 1 178 ? 0.901 -4.997 -16.892 1.00 30.47 178 SER A C 1
ATOM 1371 O O . SER A 1 178 ? -0.321 -4.940 -16.844 1.00 30.47 178 SER A O 1
ATOM 1373 N N . LEU A 1 179 ? 1.715 -4.605 -15.908 1.00 29.08 179 LEU A N 1
ATOM 1374 C CA . LEU A 1 179 ? 1.318 -3.885 -14.693 1.00 29.08 179 LEU A CA 1
ATOM 1375 C C . LEU A 1 179 ? 0.713 -4.742 -13.567 1.00 29.08 179 LEU A C 1
ATOM 1377 O O . LEU A 1 179 ? -0.321 -4.409 -13.004 1.00 29.08 179 LEU A O 1
ATOM 1381 N N . ALA A 1 180 ? 1.447 -5.757 -13.106 1.00 27.91 180 ALA A N 1
ATOM 1382 C CA . ALA A 1 180 ? 1.420 -6.072 -11.676 1.00 27.91 180 ALA A CA 1
ATOM 1383 C C . ALA A 1 180 ? 2.218 -4.985 -10.936 1.00 27.91 180 ALA A C 1
ATOM 1385 O O . ALA A 1 180 ? 3.373 -5.175 -10.551 1.00 27.91 180 ALA A O 1
ATOM 1386 N N . VAL A 1 181 ? 1.629 -3.795 -10.799 1.00 27.81 181 VAL A N 1
ATOM 1387 C CA . VAL A 1 181 ? 2.066 -2.883 -9.745 1.00 27.81 181 VAL A CA 1
ATOM 1388 C C . VAL A 1 181 ? 1.599 -3.554 -8.459 1.00 27.81 181 VAL A C 1
ATOM 1390 O O . VAL A 1 181 ? 0.399 -3.712 -8.249 1.00 27.81 181 VAL A O 1
ATOM 1393 N N . ASN A 1 182 ? 2.537 -3.981 -7.611 1.00 34.47 182 ASN A N 1
ATOM 1394 C CA . ASN A 1 182 ? 2.268 -4.249 -6.195 1.00 34.47 182 ASN A CA 1
ATOM 1395 C C . ASN A 1 182 ? 1.898 -2.915 -5.532 1.00 34.47 182 ASN A C 1
ATOM 1397 O O . ASN A 1 182 ? 2.684 -2.329 -4.792 1.00 34.47 182 ASN A O 1
ATOM 1401 N N . GLY A 1 183 ? 0.751 -2.374 -5.916 1.00 32.91 183 GLY A N 1
ATOM 1402 C CA . GLY A 1 183 ? 0.334 -1.024 -5.628 1.00 32.91 183 GLY A CA 1
ATOM 1403 C C . GLY A 1 183 ? -1.049 -1.095 -5.046 1.00 32.91 183 GLY A C 1
ATOM 1404 O O . GLY A 1 183 ? -2.021 -1.303 -5.764 1.00 32.91 183 GLY A O 1
ATOM 1405 N N . VAL A 1 184 ? -1.117 -0.884 -3.740 1.00 36.12 184 VAL A N 1
ATOM 1406 C CA . VAL A 1 184 ? -2.280 -0.244 -3.146 1.00 36.12 184 VAL A CA 1
ATOM 1407 C C . VAL A 1 184 ? -2.476 1.056 -3.926 1.00 36.12 184 VAL A C 1
ATOM 1409 O O . VAL A 1 184 ? -1.715 2.007 -3.753 1.00 36.12 184 VAL A O 1
ATOM 1412 N N . LEU A 1 185 ? -3.444 1.091 -4.841 1.00 39.25 185 LEU A N 1
ATOM 1413 C CA . LEU A 1 185 ? -3.914 2.353 -5.399 1.00 39.25 185 LEU A CA 1
ATOM 1414 C C . LEU A 1 185 ? -4.774 2.987 -4.309 1.00 39.25 185 LEU A C 1
ATOM 1416 O O . LEU A 1 185 ? -5.974 2.746 -4.215 1.00 39.25 185 LEU A O 1
ATOM 1420 N N . ALA A 1 186 ? -4.122 3.739 -3.425 1.00 35.25 186 ALA A N 1
ATOM 1421 C CA . ALA A 1 186 ? -4.808 4.644 -2.525 1.00 35.25 186 ALA A CA 1
ATOM 1422 C C . ALA A 1 186 ? -5.282 5.828 -3.373 1.00 35.25 186 ALA A C 1
ATOM 1424 O O . ALA A 1 186 ? -4.499 6.715 -3.716 1.00 35.25 186 ALA A O 1
ATOM 1425 N N . LEU A 1 187 ? -6.561 5.838 -3.750 1.00 38.28 187 LEU A N 1
ATOM 1426 C CA . LEU A 1 187 ? -7.191 7.079 -4.183 1.00 38.28 187 LEU A CA 1
ATOM 1427 C C . LEU A 1 187 ? -7.303 7.954 -2.932 1.00 38.28 187 LEU A C 1
ATOM 1429 O O . LEU A 1 187 ? -8.233 7.829 -2.135 1.00 38.28 187 LEU A O 1
ATOM 1433 N N . THR A 1 188 ? -6.317 8.834 -2.762 1.00 37.16 188 THR A N 1
ATOM 1434 C CA . THR A 1 188 ? -6.189 9.790 -1.650 1.00 37.16 188 THR A CA 1
ATOM 1435 C C . THR A 1 188 ? -7.363 10.766 -1.546 1.00 37.16 188 THR A C 1
ATOM 1437 O O . THR A 1 188 ? -7.456 11.508 -0.577 1.00 37.16 188 THR A O 1
ATOM 1440 N N . ALA A 1 189 ? -8.300 10.741 -2.498 1.00 30.80 189 ALA A N 1
ATOM 1441 C CA . ALA A 1 189 ? -9.521 11.530 -2.436 1.00 30.80 189 ALA A CA 1
ATOM 1442 C C . ALA A 1 189 ? -10.595 10.954 -1.487 1.00 30.80 189 ALA A C 1
ATOM 1444 O O . ALA A 1 189 ? -11.477 11.710 -1.093 1.00 30.80 189 ALA A O 1
ATOM 1445 N N . MET A 1 190 ? -10.566 9.659 -1.118 1.00 38.31 190 MET A N 1
ATOM 1446 C CA . MET A 1 190 ? -11.686 9.031 -0.377 1.00 38.31 190 MET A CA 1
ATOM 1447 C C . MET A 1 190 ? -11.310 7.966 0.677 1.00 38.31 190 MET A C 1
ATOM 1449 O O . MET A 1 190 ? -12.204 7.285 1.166 1.00 38.31 190 MET A O 1
ATOM 1453 N N . ASN A 1 191 ? -10.041 7.803 1.079 1.00 49.22 191 ASN A N 1
ATOM 1454 C CA . ASN A 1 191 ? -9.627 6.769 2.060 1.00 49.22 191 ASN A CA 1
ATOM 1455 C C . ASN A 1 191 ? -10.045 5.330 1.673 1.00 49.22 191 ASN A C 1
ATOM 1457 O O . ASN A 1 191 ? -10.367 4.499 2.527 1.00 49.22 191 ASN A O 1
ATOM 1461 N N . ILE A 1 192 ? -10.044 5.042 0.369 1.00 48.00 192 ILE A N 1
ATOM 1462 C CA . ILE A 1 192 ? -10.397 3.744 -0.214 1.00 48.00 192 ILE A CA 1
ATOM 1463 C C . ILE A 1 192 ? -9.116 3.052 -0.683 1.00 48.00 192 ILE A C 1
ATOM 1465 O O . ILE A 1 192 ? -8.320 3.638 -1.423 1.00 48.00 192 ILE A O 1
ATOM 1469 N N . PHE A 1 193 ? -8.932 1.798 -0.261 1.00 55.00 193 PHE A N 1
ATOM 1470 C CA . PHE A 1 193 ? -7.793 0.963 -0.642 1.00 55.00 193 PHE A CA 1
ATOM 1471 C C . PHE A 1 193 ? -8.231 -0.082 -1.667 1.00 55.00 193 PHE A C 1
ATOM 1473 O O . PHE A 1 193 ? -9.141 -0.877 -1.413 1.00 55.00 193 PHE A O 1
ATOM 1480 N N . ILE A 1 194 ? -7.572 -0.069 -2.824 1.00 52.34 194 ILE A N 1
ATOM 1481 C CA . ILE A 1 194 ? -7.900 -0.898 -3.983 1.00 52.34 194 ILE A CA 1
ATOM 1482 C C . ILE A 1 194 ? -6.838 -1.991 -4.134 1.00 52.34 194 ILE A C 1
ATOM 1484 O O . ILE A 1 194 ? -5.652 -1.683 -4.278 1.00 52.34 194 ILE A O 1
ATOM 1488 N N . PHE A 1 195 ? -7.260 -3.259 -4.120 1.00 54.22 195 PHE A N 1
ATOM 1489 C CA . PHE A 1 195 ? -6.389 -4.412 -4.377 1.00 54.22 195 PHE A CA 1
ATOM 1490 C C . PHE A 1 195 ? -6.827 -5.147 -5.634 1.00 54.22 195 PHE A C 1
ATOM 1492 O O . PHE A 1 195 ? -7.964 -5.601 -5.708 1.00 54.22 195 PHE A O 1
ATOM 1499 N N . TYR A 1 196 ? -5.907 -5.287 -6.584 1.00 42.75 196 TYR A N 1
ATOM 1500 C CA . TYR A 1 196 ? -6.121 -5.961 -7.860 1.00 42.75 196 TYR A CA 1
ATOM 1501 C C . TYR A 1 196 ? -5.843 -7.478 -7.781 1.00 42.75 196 TYR A C 1
ATOM 1503 O O . TYR A 1 196 ? -4.871 -7.914 -7.161 1.00 42.75 196 TYR A O 1
ATOM 1511 N N . ILE A 1 197 ? -6.689 -8.266 -8.445 1.00 44.12 197 ILE A N 1
ATOM 1512 C CA . ILE A 1 197 ? -6.683 -9.722 -8.589 1.00 44.12 197 ILE A CA 1
ATOM 1513 C C . ILE A 1 197 ? -6.491 -10.037 -10.083 1.00 44.12 197 ILE A C 1
ATOM 1515 O O . ILE A 1 197 ? -7.373 -9.731 -10.885 1.00 44.12 197 ILE A O 1
ATOM 1519 N N . PRO A 1 198 ? -5.369 -10.646 -10.494 1.00 38.75 198 PRO A N 1
ATOM 1520 C CA . PRO A 1 198 ? -5.182 -11.027 -11.888 1.00 38.75 198 PRO A CA 1
ATOM 1521 C C . PRO A 1 198 ? -6.092 -12.186 -12.333 1.00 38.75 198 PRO A C 1
ATOM 1523 O O . PRO A 1 198 ? -6.213 -13.190 -11.639 1.00 38.75 198 PRO A O 1
ATOM 1526 N N . GLU A 1 199 ? -6.671 -12.028 -13.530 1.00 35.78 199 GLU A N 1
ATOM 1527 C CA . GLU A 1 199 ? -7.781 -12.771 -14.173 1.00 35.78 199 GLU A CA 1
ATOM 1528 C C . GLU A 1 199 ? -7.611 -14.278 -14.447 1.00 35.78 199 GLU A C 1
ATOM 1530 O O . GLU A 1 199 ? -8.420 -14.877 -15.157 1.00 35.78 199 GLU A O 1
ATOM 1535 N N . VAL A 1 200 ? -6.581 -14.941 -13.933 1.00 42.81 200 VAL A N 1
ATOM 1536 C CA . VAL A 1 200 ? -6.485 -16.392 -14.131 1.00 42.81 200 VAL A CA 1
ATOM 1537 C C . VAL A 1 200 ? -7.249 -17.067 -12.988 1.00 42.81 200 VAL A C 1
ATOM 1539 O O . VAL A 1 200 ? -7.143 -16.629 -11.849 1.00 42.81 200 VAL A O 1
ATOM 1542 N N . TRP A 1 201 ? -7.992 -18.139 -13.293 1.00 44.53 201 TRP A N 1
ATOM 1543 C CA . TRP A 1 201 ? -8.555 -19.137 -12.354 1.00 44.53 201 TRP A CA 1
ATOM 1544 C C . TRP A 1 201 ? -10.061 -19.114 -12.012 1.00 44.53 201 TRP A C 1
ATOM 1546 O O . TRP A 1 201 ? -10.454 -19.711 -11.013 1.00 44.53 201 TRP A O 1
ATOM 1556 N N . ALA A 1 202 ? -10.943 -18.608 -12.883 1.00 33.50 202 ALA A N 1
ATOM 1557 C CA . ALA A 1 202 ? -12.377 -18.956 -12.803 1.00 33.50 202 ALA A CA 1
ATOM 1558 C C . ALA A 1 202 ? -12.735 -20.331 -13.420 1.00 33.50 202 ALA A C 1
ATOM 1560 O O . ALA A 1 202 ? -13.887 -20.757 -13.367 1.00 33.50 202 ALA A O 1
ATOM 1561 N N . SER A 1 203 ? -11.781 -21.066 -13.998 1.00 35.69 203 SER A N 1
ATOM 1562 C CA . SER A 1 203 ? -12.088 -22.336 -14.662 1.00 35.69 203 SER A CA 1
ATOM 1563 C C . SER A 1 203 ? -10.916 -23.307 -14.626 1.00 35.69 203 SER A C 1
ATOM 1565 O O . SER A 1 203 ? -10.126 -23.345 -15.565 1.00 35.69 203 SER A O 1
ATOM 1567 N N . GLN A 1 204 ? -10.823 -24.097 -13.553 1.00 32.50 204 GLN A N 1
ATOM 1568 C CA . GLN A 1 204 ? -10.309 -25.472 -13.599 1.00 32.50 204 GLN A CA 1
ATOM 1569 C C . GLN A 1 204 ? -10.612 -26.211 -12.284 1.00 32.50 204 GLN A C 1
ATOM 1571 O O . GLN A 1 204 ? -9.746 -26.438 -11.447 1.00 32.50 204 GLN A O 1
ATOM 1576 N N . LEU A 1 205 ? -11.885 -26.585 -12.130 1.00 30.97 205 LEU A N 1
ATOM 1577 C CA . LEU A 1 205 ? -12.314 -27.757 -11.364 1.00 30.97 205 LEU A CA 1
ATOM 1578 C C . LEU A 1 205 ? -13.397 -28.496 -12.168 1.00 30.97 205 LEU A C 1
ATOM 1580 O O . LEU A 1 205 ? -14.586 -28.409 -11.868 1.00 30.97 205 LEU A O 1
ATOM 1584 N N . LEU A 1 206 ? -12.945 -29.189 -13.216 1.00 32.44 206 LEU A N 1
ATOM 1585 C CA . LEU A 1 206 ? -13.419 -30.515 -13.618 1.00 32.44 206 LEU A CA 1
ATOM 1586 C C . LEU A 1 206 ? -12.185 -31.362 -13.933 1.00 32.44 206 LEU A C 1
ATOM 1588 O O . LEU A 1 206 ? -11.311 -30.842 -14.663 1.00 32.44 206 LEU A O 1
#

Foldseek 3Di:
DDDDDDPPPPVVVVVVVVVVVVVVVVVVVVVVVVVVVVVVPPPPPVPPDPDPPDPDPPPPPDPPDDPPVPDDCVVVVCVVPDDDDDPDVQVCCCVPVVNNPDDPDPDPDDDDDDFQDKDKDWDQDPVVRDIDIFMWTFLDDDLWKTKTATPPDDDDSVVSVVVVVVCCVPVVDDQPDDDPPPDQPPPVVHRITMDTHHDPDPDDDD

Secondary structure (DSSP, 8-state):
--PPPP--HHHHHHHHHHHHHHHHHHHHHHHHHHHHHHHHHS--TTS--------S-----------GGGS-HHHHHHHHH-------HHHHHHHHH------S-S-S-PPPP-TT-EEEEEEEETTTTEEEEEEEEEEEE-SSEEEEEETT----HHHHHHHHHHHHHHSPPPSSSS------EEETTTTEEEEE--S--SS---

Radius of gyration: 35.77 Å; chains: 1; bounding box: 62×70×120 Å

pLDDT: mean 71.01, std 18.64, range [27.81, 92.88]

Sequence (206 aa):
MIQPENKSGATTTGIIIGVLALLCCVCVIALGAAGYIFYTTIPSDITNLPVFTETEPTVEPEIIRLPVDSFSNETLQVLQTSIVPVNNPRELACRLNGKCNIPEVMATSALPRVVGDKDNFWVHNVDSNENNQIQATLQYVTPHVYFWVQDGIDTNKNEIAALSEEFEKKFTPPPVSSLAVNGVLALTAMNIFIFYIPEVWASQLL